Protein AF-G0PFQ5-F1 (afdb_monomer_lite)

Foldseek 3Di:
DDPPPDDDQPPDLVVLLVLLVVVLQFALDDPVVSVVSNPDDSVVSSVVSVVVVVDDDDACVVVLVVLVVCLVPVDDDPVNLVSLVVLLVCLQGGTPRNLVRCVVSVVLVSLLVNLVVLLVPLVSLSVNLSSLSNLVSLCVHPNSVVSCVVVVPRRVVSLVSLCVHPPVSSVVSSVVVVVSVVVVVVVVVVVVVVVVVVVVVVVVVPDDDDDDDDDDDD

Radius of gyration: 24.88 Å; chains: 1; bounding box: 48×100×56 Å

Sequence (218 aa):
MTLYSHRRLPLDPAKVDKDFECLVKELGLSEEKQQEMHDYSMEKKMSLLVSQHCLQTEDASHFIGFLKNLQQSFVIDSNTIRQLQDLVISLRTQNFSYLESFLSASGLKLLTELLNQCHQQYTLEQPALFFLYALRALLNSPNGRAAVLHDEQHVLVSIARAVDFRDFKCKTGNTLLVFSLHFFTFSLILTHKSIVLSSDKLLFSSNNPRGHCNEDLI

Structure (mmCIF, N/CA/C/O backbone):
data_AF-G0PFQ5-F1
#
_entry.id   AF-G0PFQ5-F1
#
loop_
_atom_site.group_PDB
_atom_site.id
_atom_site.type_symbol
_atom_site.label_atom_id
_atom_site.label_alt_id
_atom_site.label_comp_id
_atom_site.label_asym_id
_atom_site.label_entity_id
_atom_site.label_seq_id
_atom_site.pdbx_PDB_ins_code
_atom_site.Cartn_x
_atom_site.Cartn_y
_atom_site.Cartn_z
_atom_site.occupancy
_atom_site.B_iso_or_equiv
_atom_site.auth_seq_id
_atom_site.auth_comp_id
_atom_site.auth_asym_id
_atom_site.auth_atom_id
_atom_site.pdbx_PDB_model_num
ATOM 1 N N . MET A 1 1 ? 21.723 30.235 -25.633 1.00 34.59 1 MET A N 1
ATOM 2 C CA . MET A 1 1 ? 21.409 29.884 -24.233 1.00 34.59 1 MET A CA 1
ATOM 3 C C . MET A 1 1 ? 21.431 28.367 -24.161 1.00 34.59 1 MET A C 1
ATOM 5 O O . MET A 1 1 ? 20.534 27.718 -24.678 1.00 34.5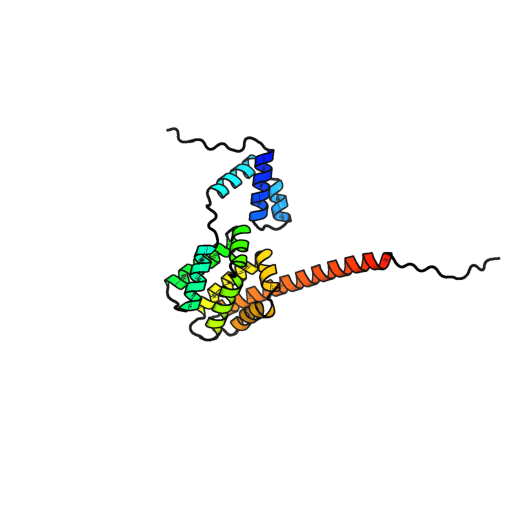9 1 MET A O 1
ATOM 9 N N . THR A 1 2 ? 22.550 27.819 -23.702 1.00 36.81 2 THR A N 1
ATOM 10 C CA . THR A 1 2 ? 22.955 26.424 -23.914 1.00 36.81 2 THR A CA 1
ATOM 11 C C . THR A 1 2 ? 22.931 25.727 -22.559 1.00 36.81 2 THR A C 1
ATOM 13 O O . THR A 1 2 ? 23.821 25.953 -21.748 1.00 36.81 2 THR A O 1
ATOM 16 N N . LEU A 1 3 ? 21.896 24.928 -22.292 1.00 35.09 3 LEU A N 1
ATOM 17 C CA . LEU A 1 3 ? 21.788 24.088 -21.092 1.00 35.09 3 LEU A CA 1
ATOM 18 C C . LEU A 1 3 ? 21.209 22.714 -21.464 1.00 35.09 3 LEU A C 1
ATOM 20 O O . LEU A 1 3 ? 20.140 22.328 -21.013 1.00 35.09 3 LEU A O 1
ATOM 24 N N . TYR A 1 4 ? 21.942 21.964 -22.288 1.00 33.28 4 TYR A N 1
ATOM 25 C CA . TYR A 1 4 ? 21.874 20.498 -22.293 1.00 33.28 4 TYR A CA 1
ATOM 26 C C . TYR A 1 4 ? 23.175 19.978 -21.683 1.00 33.28 4 TYR A C 1
ATOM 28 O O . TYR A 1 4 ? 24.069 19.460 -22.352 1.00 33.28 4 TYR A O 1
ATOM 36 N N . SER A 1 5 ? 23.314 20.232 -20.384 1.00 37.62 5 SER A N 1
ATOM 37 C CA . SER A 1 5 ? 24.427 19.765 -19.571 1.00 37.62 5 SER A CA 1
ATOM 38 C C . SER A 1 5 ? 24.372 18.241 -19.479 1.00 37.62 5 SER A C 1
ATOM 40 O O . SER A 1 5 ? 23.398 17.664 -19.006 1.00 37.62 5 SER A O 1
ATOM 42 N N . HIS A 1 6 ? 25.438 17.613 -19.966 1.00 48.41 6 HIS A N 1
ATOM 43 C CA . HIS A 1 6 ? 25.781 16.197 -19.897 1.00 48.41 6 HIS A CA 1
ATOM 44 C C . HIS A 1 6 ? 25.145 15.376 -18.754 1.00 48.41 6 HIS A C 1
ATOM 46 O O . HIS A 1 6 ? 25.569 15.464 -17.603 1.00 48.41 6 HIS A O 1
ATOM 52 N N . ARG A 1 7 ? 24.296 14.409 -19.118 1.00 48.12 7 ARG A N 1
ATOM 53 C CA . ARG A 1 7 ? 24.362 13.047 -18.562 1.00 48.12 7 ARG A CA 1
ATOM 54 C C . ARG A 1 7 ? 24.238 12.059 -19.714 1.00 48.12 7 ARG A C 1
ATOM 56 O O . ARG A 1 7 ? 23.307 12.139 -20.505 1.00 48.12 7 ARG A O 1
ATOM 63 N N . ARG A 1 8 ? 25.239 11.189 -19.852 1.00 49.00 8 ARG A N 1
ATOM 64 C CA . ARG A 1 8 ? 25.345 10.212 -20.940 1.00 49.00 8 ARG A CA 1
ATOM 65 C C . ARG A 1 8 ? 24.131 9.279 -20.899 1.00 49.00 8 ARG A C 1
ATOM 67 O O . ARG A 1 8 ? 24.013 8.488 -19.966 1.00 49.00 8 ARG A O 1
ATOM 74 N N . LEU A 1 9 ? 23.269 9.371 -21.912 1.00 53.31 9 LEU A N 1
ATOM 75 C CA . LEU A 1 9 ? 22.350 8.293 -22.281 1.00 53.31 9 LEU A CA 1
ATOM 76 C C . LEU A 1 9 ? 23.167 6.994 -22.405 1.00 53.31 9 LEU A C 1
ATOM 78 O O . LEU A 1 9 ? 24.315 7.059 -22.868 1.00 53.31 9 LEU A O 1
ATOM 82 N N . PRO A 1 10 ? 22.646 5.823 -22.002 1.00 53.25 10 PRO A N 1
ATOM 83 C CA . PRO A 1 10 ? 23.284 4.572 -22.366 1.00 53.25 10 PRO A CA 1
ATOM 84 C C . PRO A 1 10 ? 23.261 4.484 -23.898 1.00 53.25 10 PRO A C 1
ATOM 86 O O . PRO A 1 10 ? 22.220 4.265 -24.498 1.00 53.25 10 PRO A O 1
ATOM 89 N N . LEU A 1 11 ? 24.405 4.733 -24.540 1.00 65.25 11 LEU A N 1
ATOM 90 C CA . LEU A 1 11 ? 24.553 4.582 -25.993 1.00 65.25 11 LEU A CA 1
ATOM 91 C C . LEU A 1 11 ? 24.528 3.106 -26.413 1.00 65.25 11 LEU A C 1
ATOM 93 O O . LEU A 1 11 ? 24.431 2.818 -27.599 1.00 65.25 11 LEU A O 1
ATOM 97 N N . ASP A 1 12 ? 24.653 2.194 -25.448 1.00 80.25 12 ASP A N 1
ATOM 98 C CA . ASP A 1 12 ? 24.618 0.754 -25.656 1.00 80.25 12 ASP A CA 1
ATOM 99 C C . ASP A 1 12 ? 23.166 0.246 -25.615 1.00 80.25 12 ASP A C 1
ATOM 101 O O . ASP A 1 12 ? 22.548 0.276 -24.541 1.00 80.25 12 ASP A O 1
ATOM 105 N N . PRO A 1 13 ? 22.623 -0.244 -26.746 1.00 82.38 13 PRO A N 1
ATOM 106 C CA . PRO A 1 13 ? 21.271 -0.771 -26.800 1.00 82.38 13 PRO A CA 1
ATOM 107 C C . PRO A 1 13 ? 21.007 -1.897 -25.804 1.00 82.38 13 PRO A C 1
ATOM 109 O O . PRO A 1 13 ? 19.949 -1.920 -25.180 1.00 82.38 13 PRO A O 1
ATOM 112 N N . ALA A 1 14 ? 21.994 -2.768 -25.576 1.00 84.25 14 ALA A N 1
ATOM 113 C CA . ALA A 1 14 ? 21.853 -3.882 -24.645 1.00 84.25 14 ALA A CA 1
ATOM 114 C C . ALA A 1 14 ? 21.694 -3.399 -23.197 1.00 84.25 14 ALA A C 1
ATOM 116 O O . ALA A 1 14 ? 20.978 -4.010 -22.401 1.00 84.25 14 ALA A O 1
ATOM 117 N N . LYS A 1 15 ? 22.338 -2.278 -22.850 1.00 84.94 15 LYS A N 1
ATOM 118 C CA . LYS A 1 15 ? 22.179 -1.656 -21.536 1.00 84.94 15 LYS A CA 1
ATOM 119 C C . LYS A 1 15 ? 20.806 -1.006 -21.382 1.00 84.94 15 LYS A C 1
ATOM 121 O O . LYS A 1 15 ? 20.202 -1.166 -20.328 1.00 84.94 15 LYS A O 1
ATOM 126 N N . VAL A 1 16 ? 20.309 -0.312 -22.410 1.00 85.12 16 VAL A N 1
ATOM 127 C CA . VAL A 1 16 ? 18.961 0.283 -22.373 1.00 85.12 16 VAL A CA 1
ATOM 128 C C . VAL A 1 16 ? 17.902 -0.796 -22.201 1.00 85.12 16 VAL A C 1
ATOM 130 O O . VAL A 1 16 ? 17.044 -0.649 -21.338 1.00 85.12 16 VAL A O 1
ATOM 133 N N . ASP A 1 17 ? 17.982 -1.884 -22.969 1.00 87.81 17 ASP A N 1
ATOM 134 C CA . ASP A 1 17 ? 17.032 -2.986 -22.835 1.00 87.81 17 ASP A CA 1
ATOM 135 C C . ASP A 1 17 ? 17.109 -3.600 -21.436 1.00 87.81 17 ASP A C 1
ATOM 137 O O . ASP A 1 17 ? 16.084 -3.724 -20.779 1.00 87.81 17 ASP A O 1
ATOM 141 N N . LYS A 1 18 ? 18.309 -3.875 -20.909 1.00 87.62 18 LYS A N 1
ATOM 142 C CA . LYS A 1 18 ? 18.462 -4.397 -19.542 1.00 87.62 18 LYS A CA 1
ATOM 143 C C . LYS A 1 18 ? 17.873 -3.467 -18.473 1.00 87.62 18 LYS A C 1
ATOM 145 O O . LYS A 1 18 ? 17.183 -3.939 -17.572 1.00 87.62 18 LYS A O 1
ATOM 150 N N . ASP A 1 19 ? 18.162 -2.170 -18.541 1.00 86.88 19 ASP A N 1
ATOM 151 C CA . ASP A 1 19 ? 17.647 -1.194 -17.576 1.00 86.88 19 ASP A CA 1
ATOM 152 C C . ASP A 1 19 ? 16.115 -1.059 -17.712 1.00 86.88 19 ASP A C 1
ATOM 154 O O . ASP A 1 19 ? 15.407 -0.932 -16.711 1.00 86.88 19 ASP A O 1
ATOM 158 N N . PHE A 1 20 ? 15.586 -1.164 -18.936 1.00 89.94 20 PHE A N 1
ATOM 159 C CA . PHE A 1 20 ? 14.150 -1.168 -19.213 1.00 89.94 20 PHE A CA 1
ATOM 160 C C . PHE A 1 20 ? 13.453 -2.425 -18.678 1.00 89.94 20 PHE A C 1
ATOM 162 O O . PHE A 1 20 ? 12.392 -2.307 -18.075 1.00 89.94 20 PHE A O 1
ATOM 169 N N . GLU A 1 21 ? 14.063 -3.605 -18.806 1.00 89.12 21 GLU A N 1
ATOM 170 C CA . GLU A 1 21 ? 13.570 -4.844 -18.190 1.00 89.12 21 GLU A CA 1
ATOM 171 C C . GLU A 1 21 ? 13.446 -4.707 -16.666 1.00 89.12 21 GLU A C 1
ATOM 173 O O . GLU A 1 21 ? 12.459 -5.139 -16.068 1.00 89.12 21 GLU A O 1
ATOM 178 N N . CYS A 1 22 ? 14.432 -4.075 -16.020 1.00 86.06 22 CYS A N 1
ATOM 179 C CA . CYS A 1 22 ? 14.364 -3.774 -14.590 1.00 86.06 22 CYS A CA 1
ATOM 180 C C . CYS A 1 22 ? 13.196 -2.829 -14.268 1.00 86.06 22 CYS A C 1
ATOM 182 O O . CYS A 1 22 ? 12.437 -3.099 -13.340 1.00 86.06 22 CYS A O 1
ATOM 184 N N . LEU A 1 23 ? 13.009 -1.760 -15.051 1.00 87.75 23 LEU A N 1
ATOM 185 C CA . LEU A 1 23 ? 11.872 -0.845 -14.906 1.00 87.75 23 LEU A CA 1
ATOM 186 C C . LEU A 1 23 ? 10.531 -1.581 -15.042 1.00 87.75 23 LEU A C 1
ATOM 188 O O . LEU A 1 23 ? 9.665 -1.419 -14.188 1.00 87.75 23 LEU A O 1
ATOM 192 N N . VAL A 1 24 ? 10.349 -2.398 -16.081 1.00 88.81 24 VAL A N 1
ATOM 193 C CA . VAL A 1 24 ? 9.082 -3.104 -16.339 1.00 88.81 24 VAL A CA 1
ATOM 194 C C . VAL A 1 24 ? 8.705 -4.012 -15.166 1.00 88.81 24 VAL A C 1
ATOM 196 O O . VAL A 1 24 ? 7.551 -4.001 -14.732 1.00 88.81 24 VAL A O 1
ATOM 199 N N . LYS A 1 25 ? 9.680 -4.729 -14.592 1.00 85.69 25 LYS A N 1
ATOM 200 C CA . LYS A 1 25 ? 9.472 -5.558 -13.391 1.00 85.69 25 LYS 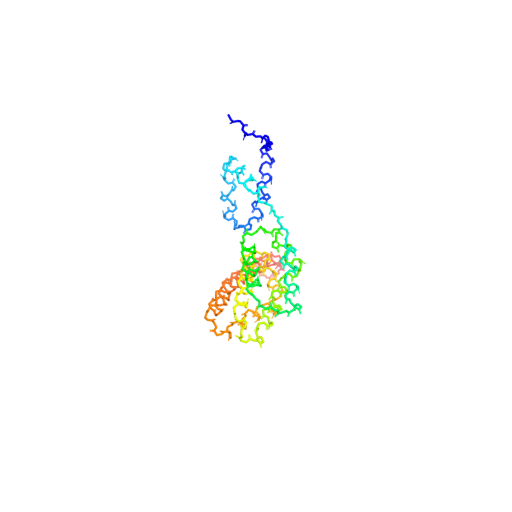A CA 1
ATOM 201 C C . LYS A 1 25 ? 9.031 -4.734 -12.183 1.00 85.69 25 LYS A C 1
ATOM 203 O O . LYS A 1 25 ? 8.153 -5.157 -11.434 1.00 85.69 25 LYS A O 1
ATOM 208 N N . GLU A 1 26 ? 9.591 -3.541 -12.027 1.00 86.06 26 GLU A N 1
ATOM 209 C CA . GLU A 1 26 ? 9.272 -2.629 -10.929 1.00 86.06 26 GLU A CA 1
ATOM 210 C C . GLU A 1 26 ? 7.876 -1.995 -11.033 1.00 86.06 26 GLU A C 1
ATOM 212 O O . GLU A 1 26 ? 7.326 -1.561 -10.023 1.00 86.06 26 GLU A O 1
ATOM 217 N N . LEU A 1 27 ? 7.264 -1.959 -12.219 1.00 84.00 27 LEU A N 1
ATOM 218 C CA . LEU A 1 27 ? 5.936 -1.365 -12.411 1.00 84.00 27 LEU A CA 1
ATOM 219 C C . LEU A 1 27 ? 4.775 -2.276 -11.975 1.00 84.00 27 LEU A C 1
ATOM 221 O O . LEU A 1 27 ? 3.638 -1.810 -11.908 1.00 84.00 27 LEU A O 1
ATOM 225 N N . GLY A 1 28 ? 5.024 -3.563 -11.699 1.00 77.38 28 GLY A N 1
ATOM 226 C CA . GLY A 1 28 ? 3.986 -4.495 -11.234 1.00 77.38 28 GLY A CA 1
ATOM 227 C C . GLY A 1 28 ? 2.824 -4.696 -12.221 1.00 77.38 28 GLY A C 1
ATOM 228 O O . GLY A 1 28 ? 1.689 -4.926 -11.800 1.00 77.38 28 GLY A O 1
ATOM 229 N N . LEU A 1 29 ? 3.090 -4.572 -13.525 1.00 83.50 29 LEU A N 1
ATOM 230 C CA . LEU A 1 29 ? 2.094 -4.657 -14.601 1.00 83.50 29 LEU A CA 1
ATOM 231 C C . LEU A 1 29 ? 1.653 -6.102 -14.884 1.00 83.50 29 LEU A C 1
ATOM 233 O O . LEU A 1 29 ? 2.363 -7.052 -14.556 1.00 83.50 29 LEU A O 1
ATOM 237 N N . SER A 1 30 ? 0.505 -6.277 -15.550 1.00 83.88 30 SER A N 1
ATOM 238 C CA . SER A 1 30 ? 0.094 -7.578 -16.102 1.00 83.88 30 SER A CA 1
ATOM 239 C C . SER A 1 30 ? 1.007 -8.013 -17.252 1.00 83.88 30 SER A C 1
ATOM 241 O O . SER A 1 30 ? 1.566 -7.163 -17.939 1.00 83.88 30 SER A O 1
ATOM 243 N N . GLU A 1 31 ? 1.110 -9.320 -17.512 1.00 85.94 31 GLU A N 1
ATOM 244 C CA . GLU A 1 31 ? 1.931 -9.867 -18.610 1.00 85.94 31 GLU A CA 1
ATOM 245 C C . GLU A 1 31 ? 1.593 -9.237 -19.970 1.00 85.94 31 GLU A C 1
ATOM 247 O O . GLU A 1 31 ? 2.489 -8.853 -20.713 1.00 85.94 31 GLU A O 1
ATOM 252 N N . GLU A 1 32 ? 0.305 -9.026 -20.259 1.00 88.12 32 GLU A N 1
ATOM 253 C CA . GLU A 1 32 ? -0.157 -8.344 -21.476 1.00 88.12 32 GLU A CA 1
ATOM 254 C C . GLU A 1 32 ? 0.418 -6.922 -21.600 1.00 88.12 32 GLU A C 1
ATOM 256 O O . GLU A 1 32 ? 0.906 -6.526 -22.657 1.00 88.12 32 GLU A O 1
ATOM 261 N N . LYS A 1 33 ? 0.408 -6.156 -20.501 1.00 86.44 33 LYS A N 1
ATOM 262 C CA . LYS A 1 33 ? 0.931 -4.785 -20.474 1.00 86.44 33 LYS A CA 1
ATOM 263 C C . LYS A 1 33 ? 2.454 -4.743 -20.493 1.00 86.44 33 LYS A C 1
ATOM 265 O O . LYS A 1 33 ? 3.013 -3.811 -21.064 1.00 86.44 33 LYS A O 1
ATOM 270 N N . GLN A 1 34 ? 3.119 -5.737 -19.904 1.00 88.38 34 GLN A N 1
ATOM 271 C CA . GLN A 1 34 ? 4.568 -5.899 -20.033 1.00 88.38 34 GLN A CA 1
ATOM 272 C C . GLN A 1 34 ? 4.935 -6.151 -21.501 1.00 88.38 34 GLN A C 1
ATOM 274 O O . GLN A 1 34 ? 5.773 -5.435 -22.044 1.00 88.38 34 GLN A O 1
ATOM 279 N N . GLN A 1 35 ? 4.231 -7.065 -22.180 1.00 88.56 35 GLN A N 1
ATOM 280 C CA . GLN A 1 35 ? 4.453 -7.367 -23.597 1.00 88.56 35 GLN A CA 1
ATOM 281 C C . GLN A 1 35 ? 4.279 -6.137 -24.495 1.00 88.56 35 GLN A C 1
ATOM 283 O O . GLN A 1 35 ? 5.162 -5.843 -25.297 1.00 88.56 35 GLN A O 1
ATOM 288 N N . GLU A 1 36 ? 3.207 -5.364 -24.297 1.00 90.00 36 GLU A N 1
ATOM 289 C CA . GLU A 1 36 ? 2.980 -4.101 -25.016 1.00 90.00 36 GLU A CA 1
ATOM 290 C C . GLU A 1 36 ? 4.144 -3.107 -24.833 1.00 90.00 36 GLU A C 1
ATOM 292 O O . GLU A 1 36 ? 4.507 -2.374 -25.755 1.00 90.00 36 GLU A O 1
ATOM 297 N N . MET A 1 37 ? 4.754 -3.076 -23.645 1.00 90.00 37 MET A N 1
ATOM 298 C CA . MET A 1 37 ? 5.893 -2.205 -23.355 1.00 90.00 37 MET A CA 1
ATOM 299 C C . MET A 1 37 ? 7.203 -2.686 -23.987 1.00 90.00 37 MET A C 1
ATOM 301 O O . MET A 1 37 ? 8.037 -1.844 -24.332 1.00 90.00 37 MET A O 1
ATOM 305 N N . HIS A 1 38 ? 7.402 -3.994 -24.173 1.00 88.38 38 HIS A N 1
ATOM 306 C CA . HIS A 1 38 ? 8.596 -4.517 -24.851 1.00 88.38 38 HIS A CA 1
ATOM 307 C C . HIS A 1 38 ? 8.649 -4.106 -26.329 1.00 88.38 38 HIS A C 1
ATOM 309 O O . HIS A 1 38 ? 9.747 -3.899 -26.854 1.00 88.38 38 HIS A O 1
ATOM 315 N N . ASP A 1 39 ? 7.487 -3.872 -26.946 1.00 90.00 39 ASP A N 1
ATOM 316 C CA . ASP A 1 39 ? 7.344 -3.410 -28.333 1.00 90.00 39 ASP A CA 1
ATOM 317 C C . ASP A 1 39 ? 7.617 -1.901 -28.511 1.00 90.00 39 ASP A C 1
ATOM 319 O O . ASP A 1 39 ? 7.570 -1.367 -29.624 1.00 90.00 39 ASP A O 1
ATOM 323 N N . TYR A 1 40 ? 7.908 -1.167 -27.430 1.00 91.25 40 TYR A N 1
ATOM 324 C CA . TYR A 1 40 ? 8.216 0.258 -27.516 1.00 91.25 40 TYR A CA 1
ATOM 325 C C . TYR A 1 40 ? 9.515 0.534 -28.274 1.00 91.25 40 TYR A C 1
ATOM 327 O O . TYR A 1 40 ? 10.525 -0.157 -28.125 1.00 91.25 40 TYR A O 1
ATOM 335 N N . SER A 1 41 ? 9.509 1.630 -29.039 1.00 91.19 41 SER A N 1
ATOM 336 C CA . SER A 1 41 ? 10.711 2.128 -29.699 1.00 91.19 41 SER A CA 1
ATOM 337 C C . SER A 1 41 ? 11.809 2.451 -28.682 1.00 91.19 41 SER A C 1
ATOM 339 O O . SER A 1 41 ? 11.539 2.843 -27.543 1.00 91.19 41 SER A O 1
ATOM 341 N N . MET A 1 42 ? 13.064 2.352 -29.122 1.00 88.38 42 MET A N 1
ATOM 342 C CA . MET A 1 42 ? 14.235 2.679 -28.304 1.00 88.38 42 MET A CA 1
ATOM 343 C C . MET A 1 42 ? 14.138 4.075 -27.670 1.00 88.38 42 MET A C 1
ATOM 345 O O . MET A 1 42 ? 14.400 4.254 -26.483 1.00 88.38 42 MET A O 1
ATOM 349 N N . GLU A 1 43 ? 13.704 5.066 -28.449 1.00 87.94 43 GLU A N 1
ATOM 350 C CA . GLU A 1 43 ? 13.510 6.440 -27.981 1.00 87.94 43 GLU A CA 1
ATOM 351 C C . GLU A 1 43 ? 12.505 6.517 -26.824 1.00 87.94 43 GLU A C 1
ATOM 353 O O . GLU A 1 43 ? 12.759 7.175 -25.813 1.00 87.94 43 GLU A O 1
ATOM 358 N N . LYS A 1 44 ? 11.395 5.777 -26.926 1.00 89.06 44 LYS A N 1
ATOM 359 C CA . LYS A 1 44 ? 10.367 5.729 -25.886 1.00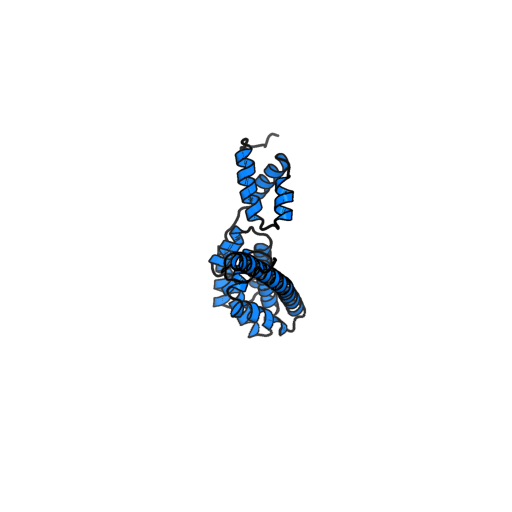 89.06 44 LYS A CA 1
ATOM 360 C C . LYS A 1 44 ? 10.871 5.020 -24.627 1.00 89.06 44 LYS A C 1
ATOM 362 O O . LYS A 1 44 ? 10.646 5.529 -23.530 1.00 89.06 44 LYS A O 1
ATOM 367 N N . LYS A 1 45 ? 11.602 3.905 -24.766 1.00 90.06 45 LYS A N 1
ATOM 368 C CA . LYS A 1 45 ? 12.247 3.211 -23.635 1.00 90.06 45 LYS A CA 1
ATOM 369 C C . LYS A 1 45 ? 13.220 4.136 -22.896 1.00 90.06 45 LYS A C 1
ATOM 371 O O . LYS A 1 45 ? 13.131 4.272 -21.678 1.00 90.06 45 LYS A O 1
ATOM 376 N N . MET A 1 46 ? 14.083 4.847 -23.626 1.00 86.00 46 MET A N 1
ATOM 377 C CA . MET A 1 46 ? 15.006 5.823 -23.034 1.00 86.00 46 MET A CA 1
ATOM 378 C C . MET A 1 46 ? 14.275 6.967 -22.330 1.00 86.00 46 MET A C 1
ATOM 380 O O . MET A 1 46 ? 14.659 7.340 -21.222 1.00 86.00 46 MET A O 1
ATOM 384 N N . SER A 1 47 ? 13.220 7.517 -22.941 1.00 87.00 47 SER A N 1
ATOM 385 C CA . SER A 1 47 ? 12.434 8.585 -22.318 1.00 87.00 47 SER A CA 1
ATOM 386 C C . SER A 1 47 ? 11.841 8.134 -20.983 1.00 87.00 47 SER A C 1
ATOM 388 O O . SER A 1 47 ? 11.891 8.891 -20.016 1.00 87.00 47 SER A O 1
ATOM 390 N N . LEU A 1 48 ? 11.318 6.907 -20.910 1.00 87.19 48 LEU A N 1
ATOM 391 C CA . LEU A 1 48 ? 10.753 6.351 -19.680 1.00 87.19 48 LEU A CA 1
ATOM 392 C C . LEU A 1 48 ? 11.819 6.144 -18.597 1.00 87.19 48 LEU A C 1
ATOM 394 O O . LEU A 1 48 ? 11.590 6.510 -17.445 1.00 87.19 48 LEU A O 1
ATOM 398 N N . LEU A 1 49 ? 12.998 5.633 -18.964 1.00 85.62 49 LEU A N 1
ATOM 399 C CA . LEU A 1 49 ? 14.117 5.457 -18.032 1.00 85.62 49 LEU A CA 1
ATOM 400 C C . LEU A 1 49 ? 14.602 6.787 -17.446 1.00 85.62 49 LEU A C 1
ATOM 402 O O . LEU A 1 49 ? 14.862 6.881 -16.247 1.00 85.62 49 LEU A O 1
ATOM 406 N N . VAL A 1 50 ? 14.690 7.836 -18.269 1.00 82.06 50 VAL A N 1
ATOM 407 C CA . VAL A 1 50 ? 15.057 9.180 -17.798 1.00 82.06 50 VAL A CA 1
ATOM 408 C C . VAL A 1 50 ? 13.999 9.721 -16.838 1.00 82.06 50 VAL A C 1
ATOM 410 O O . VAL A 1 50 ? 14.351 10.213 -15.766 1.00 82.06 50 VAL A O 1
ATOM 413 N N . SER A 1 51 ? 12.714 9.589 -17.181 1.00 80.69 51 SER A N 1
ATOM 414 C CA . SER A 1 51 ? 11.616 10.009 -16.306 1.00 80.69 51 SER A CA 1
ATOM 415 C C . SER A 1 51 ? 11.636 9.280 -14.962 1.00 80.69 51 SER A C 1
ATOM 417 O O . SER A 1 51 ? 11.455 9.921 -13.931 1.00 80.69 51 SER A O 1
ATOM 419 N N . GLN A 1 52 ? 11.906 7.972 -14.952 1.00 73.88 52 GLN A N 1
ATOM 420 C CA . GLN A 1 52 ? 11.993 7.195 -13.717 1.00 73.88 52 GLN A CA 1
ATOM 421 C C . GLN A 1 52 ? 13.220 7.577 -12.884 1.00 73.88 52 GLN A C 1
ATOM 423 O O . GLN A 1 52 ? 13.109 7.701 -11.672 1.00 73.88 52 GLN A O 1
ATOM 428 N N . HIS A 1 53 ? 14.378 7.822 -13.503 1.00 65.19 53 HIS A N 1
ATOM 429 C CA . HIS A 1 53 ? 15.587 8.195 -12.764 1.00 65.19 53 HIS A CA 1
ATOM 430 C C . HIS A 1 53 ? 15.475 9.571 -12.081 1.00 65.19 53 HIS A C 1
ATOM 432 O O . HIS A 1 53 ? 16.174 9.841 -11.103 1.00 65.19 53 HIS A O 1
ATOM 438 N N . CYS A 1 54 ? 14.584 10.439 -12.569 1.00 57.94 54 CYS A N 1
ATOM 439 C CA . CYS A 1 54 ? 14.230 11.688 -11.895 1.00 57.94 54 CYS A CA 1
ATOM 440 C C . CYS A 1 54 ? 13.366 11.482 -10.640 1.00 57.94 54 CYS A C 1
ATOM 442 O O . CYS A 1 54 ? 13.329 12.372 -9.791 1.00 57.94 54 CYS A O 1
ATOM 444 N N . LEU A 1 55 ? 12.691 10.339 -10.505 1.00 62.09 55 LEU A N 1
ATOM 445 C CA . LEU A 1 55 ? 11.918 9.986 -9.320 1.00 62.09 55 LEU A CA 1
ATOM 446 C C . LEU A 1 55 ? 12.855 9.283 -8.331 1.00 62.09 55 LEU A C 1
ATOM 448 O O . LEU A 1 55 ? 13.289 8.156 -8.555 1.00 62.09 55 LEU A O 1
ATOM 452 N N . GLN A 1 56 ? 13.212 9.961 -7.240 1.00 57.59 56 GLN A N 1
ATOM 453 C CA . GLN A 1 56 ? 13.923 9.310 -6.142 1.00 57.59 56 GLN A CA 1
ATOM 454 C C . GLN A 1 56 ? 12.993 8.269 -5.509 1.00 57.59 56 GLN A C 1
ATOM 456 O O . GLN A 1 56 ? 11.912 8.605 -5.033 1.00 57.59 56 GLN A O 1
ATOM 461 N N . THR A 1 57 ? 13.402 7.003 -5.518 1.00 61.75 57 THR A N 1
ATOM 462 C CA . THR A 1 57 ? 12.739 5.947 -4.749 1.00 61.75 57 THR A CA 1
ATOM 463 C C . THR A 1 57 ? 13.157 6.081 -3.293 1.00 61.75 57 THR A C 1
ATOM 465 O O . THR A 1 57 ? 14.236 5.630 -2.909 1.00 61.75 57 THR A O 1
ATOM 468 N N . GLU A 1 58 ? 12.324 6.746 -2.501 1.00 71.50 58 GLU A N 1
ATOM 469 C CA . GLU A 1 58 ? 12.392 6.671 -1.042 1.00 71.50 58 GLU A CA 1
ATOM 470 C C . GLU A 1 58 ? 11.953 5.272 -0.601 1.00 71.50 58 GLU A C 1
ATOM 472 O O . GLU A 1 58 ? 11.047 4.697 -1.199 1.00 71.50 58 GLU A O 1
ATOM 477 N N . ASP A 1 59 ? 12.592 4.702 0.418 1.00 80.25 59 ASP A N 1
ATOM 478 C CA . ASP A 1 59 ? 12.121 3.451 1.009 1.00 80.25 59 ASP A CA 1
ATOM 479 C C . ASP A 1 59 ? 10.899 3.695 1.917 1.00 80.25 59 ASP A C 1
ATOM 481 O O . ASP A 1 59 ? 10.540 4.825 2.261 1.00 80.25 59 ASP A O 1
ATOM 485 N N . ALA A 1 60 ? 10.220 2.625 2.325 1.00 92.06 60 ALA A N 1
ATOM 486 C CA . ALA A 1 60 ? 9.022 2.745 3.151 1.00 92.06 60 ALA A CA 1
ATOM 487 C C . ALA A 1 60 ? 9.291 3.171 4.614 1.00 92.06 60 ALA A C 1
ATOM 489 O O . ALA A 1 60 ? 8.343 3.267 5.403 1.00 92.06 60 ALA A O 1
ATOM 490 N N . SER A 1 61 ? 10.548 3.412 5.017 1.00 93.25 61 SER A N 1
ATOM 491 C CA . SER A 1 61 ? 10.935 3.584 6.427 1.00 93.25 61 SER A CA 1
ATOM 492 C C . SER A 1 61 ? 10.221 4.747 7.113 1.00 93.25 61 SER A C 1
ATOM 494 O O . SER A 1 61 ? 9.815 4.608 8.271 1.00 93.25 61 SER A O 1
ATOM 496 N N . HIS A 1 62 ? 9.996 5.851 6.393 1.00 93.56 62 HIS A N 1
ATOM 497 C CA . HIS A 1 62 ? 9.273 7.015 6.900 1.00 93.56 62 HIS A CA 1
ATOM 498 C C . HIS A 1 62 ? 7.875 6.631 7.407 1.00 93.56 62 HIS A C 1
ATOM 500 O O . HIS A 1 62 ? 7.536 6.880 8.568 1.00 93.56 62 HIS A O 1
ATOM 506 N N . PHE A 1 63 ? 7.085 5.949 6.572 1.00 96.31 63 PHE A N 1
ATOM 507 C CA . PHE A 1 63 ? 5.732 5.548 6.947 1.00 96.31 63 PHE A CA 1
ATOM 508 C C . PHE A 1 63 ? 5.710 4.414 7.968 1.00 96.31 63 PHE A C 1
ATOM 510 O O . PHE A 1 63 ? 4.810 4.368 8.801 1.00 96.31 63 PHE A O 1
ATOM 517 N N . ILE A 1 64 ? 6.703 3.525 7.962 1.00 97.69 64 ILE A N 1
ATOM 518 C CA . ILE A 1 64 ? 6.831 2.507 9.012 1.00 97.69 64 ILE A CA 1
ATOM 519 C C . ILE A 1 64 ? 7.069 3.167 10.374 1.00 97.69 64 ILE A C 1
ATOM 521 O O . ILE A 1 64 ? 6.432 2.786 11.357 1.00 97.69 64 ILE A O 1
ATOM 525 N N . GLY A 1 65 ? 7.948 4.170 10.441 1.00 96.94 65 GLY A N 1
ATOM 526 C CA . GLY A 1 65 ? 8.164 4.961 11.652 1.00 96.94 65 GLY A CA 1
ATOM 527 C C . GLY A 1 65 ? 6.885 5.662 12.108 1.00 96.94 65 GLY A C 1
ATOM 528 O O . GLY A 1 65 ? 6.506 5.557 13.274 1.00 96.94 65 GLY A O 1
ATOM 529 N N . PHE A 1 66 ? 6.173 6.297 11.175 1.00 96.94 66 PHE A N 1
ATOM 530 C CA . PHE A 1 66 ? 4.870 6.913 11.432 1.00 96.94 66 PHE A CA 1
ATOM 531 C C . PHE A 1 66 ? 3.849 5.920 12.013 1.00 96.94 66 PHE A C 1
ATOM 533 O O . PHE A 1 66 ? 3.276 6.195 13.065 1.00 96.94 66 PHE A O 1
ATOM 540 N N . LEU A 1 67 ? 3.653 4.752 11.390 1.00 97.88 67 LEU A N 1
ATOM 541 C CA . LEU A 1 67 ? 2.685 3.750 11.852 1.00 97.88 67 LEU A CA 1
ATOM 542 C C . LEU A 1 67 ? 3.041 3.191 13.236 1.00 97.88 67 LEU A C 1
ATOM 544 O O . LEU A 1 67 ? 2.151 3.005 14.062 1.00 97.88 67 LEU A O 1
ATOM 548 N N . LYS A 1 68 ? 4.330 2.967 13.521 1.00 97.38 68 LYS A N 1
ATOM 549 C CA . LYS A 1 68 ? 4.793 2.534 14.852 1.00 97.38 68 LYS A CA 1
ATOM 550 C C . LYS A 1 68 ? 4.509 3.587 15.921 1.00 97.38 68 LYS A C 1
ATOM 552 O O . LYS A 1 68 ? 3.998 3.252 16.987 1.00 97.38 68 LYS A O 1
ATOM 557 N N . ASN A 1 69 ? 4.797 4.854 15.630 1.00 96.44 69 ASN A N 1
ATOM 558 C CA . ASN A 1 69 ? 4.504 5.957 16.546 1.00 96.44 69 ASN A CA 1
ATOM 559 C C . ASN A 1 69 ? 2.996 6.093 16.781 1.00 96.44 69 ASN A C 1
ATOM 561 O O . ASN A 1 69 ? 2.556 6.276 17.916 1.00 96.44 69 ASN A O 1
ATOM 565 N N . LEU A 1 70 ? 2.205 5.949 15.714 1.00 96.25 70 LEU A N 1
ATOM 566 C CA . LEU A 1 70 ? 0.753 5.976 15.791 1.00 96.25 70 LEU A CA 1
ATOM 567 C C . LEU A 1 70 ? 0.205 4.813 16.621 1.00 96.25 70 LEU A C 1
ATOM 569 O O . LEU A 1 70 ? -0.721 5.012 17.391 1.00 96.25 70 LEU A O 1
ATOM 573 N N . GLN A 1 71 ? 0.783 3.618 16.521 1.00 95.00 71 GLN A N 1
ATOM 574 C CA . GLN A 1 71 ? 0.366 2.472 17.329 1.00 95.00 71 GLN A CA 1
ATOM 575 C C . GLN A 1 71 ? 0.621 2.681 18.827 1.00 95.00 71 GLN A C 1
ATOM 577 O O . GLN A 1 71 ? -0.145 2.183 19.648 1.00 95.00 71 GLN A O 1
ATOM 582 N N . GLN A 1 72 ? 1.688 3.398 19.185 1.00 93.25 72 GLN A N 1
ATOM 583 C CA . GLN A 1 72 ? 2.050 3.652 20.581 1.00 93.25 72 GLN A CA 1
ATOM 584 C C . GLN A 1 72 ? 1.188 4.736 21.232 1.00 93.25 72 GLN A C 1
ATOM 586 O O . GLN A 1 72 ? 0.772 4.572 22.376 1.00 93.25 72 GLN A O 1
ATOM 591 N N . SER A 1 73 ? 0.949 5.851 20.537 1.00 92.56 73 SER A N 1
ATOM 592 C CA . SER A 1 73 ? 0.178 6.975 21.088 1.00 92.56 73 SER A CA 1
ATOM 593 C C . SER A 1 73 ? -1.321 6.858 20.819 1.00 92.56 73 SER A C 1
ATOM 595 O O . SER A 1 73 ? -2.131 7.315 21.620 1.00 92.56 73 SER A O 1
ATOM 597 N N . PHE A 1 74 ? -1.672 6.279 19.671 1.00 89.50 74 PHE A N 1
ATOM 598 C CA . PHE A 1 74 ? -3.008 6.191 19.091 1.00 89.50 74 PHE A CA 1
ATOM 599 C C . PHE A 1 74 ? -3.804 7.504 19.129 1.00 89.50 74 PHE A C 1
ATOM 601 O O . PHE A 1 74 ? -5.019 7.531 19.322 1.00 89.50 74 PHE A O 1
ATOM 608 N N . VAL A 1 75 ? -3.099 8.620 18.916 1.00 90.62 75 VAL A N 1
ATOM 609 C CA . VAL A 1 75 ? -3.695 9.954 18.808 1.00 90.62 75 VAL A CA 1
ATOM 610 C C . VAL A 1 75 ? -4.006 10.261 17.343 1.00 90.62 75 VAL A C 1
ATOM 612 O O . VAL A 1 75 ? -3.115 10.308 16.490 1.00 90.62 75 VAL A O 1
ATOM 615 N N . ILE A 1 76 ? -5.286 10.495 17.051 1.00 92.12 76 ILE A N 1
ATOM 616 C CA . ILE A 1 76 ? -5.760 10.842 15.709 1.00 92.12 76 ILE A CA 1
ATOM 617 C C . ILE A 1 76 ? -6.029 12.343 15.640 1.00 92.12 76 ILE A C 1
ATOM 619 O O . ILE A 1 76 ? -7.010 12.830 16.199 1.00 92.12 76 ILE A O 1
ATOM 623 N N . ASP A 1 77 ? -5.173 13.063 14.920 1.00 92.31 77 ASP A N 1
ATOM 624 C CA . ASP A 1 77 ? -5.365 14.469 14.576 1.00 92.31 77 ASP A CA 1
ATOM 625 C C . ASP A 1 77 ? -5.400 14.671 13.048 1.00 92.31 77 ASP A C 1
ATOM 627 O O . ASP A 1 77 ? -5.318 13.725 12.256 1.00 92.31 77 ASP A O 1
ATOM 631 N N . SER A 1 78 ? -5.547 15.921 12.609 1.00 92.50 78 SER A N 1
ATOM 632 C CA . SER A 1 78 ? -5.593 16.262 11.183 1.00 92.50 78 SER A CA 1
ATOM 633 C C . SER A 1 78 ? -4.300 15.914 10.438 1.00 92.50 78 SER A C 1
ATOM 635 O O . SER A 1 78 ? -4.349 15.569 9.254 1.00 92.50 78 SER A O 1
ATOM 637 N N . ASN A 1 79 ? -3.153 15.963 11.115 1.00 94.12 79 ASN A N 1
ATOM 638 C CA . ASN A 1 79 ? -1.864 15.607 10.544 1.00 94.12 79 ASN A CA 1
ATOM 639 C C . ASN A 1 79 ? -1.723 14.084 10.395 1.00 94.12 79 ASN A C 1
ATOM 641 O O . ASN A 1 79 ? -1.233 13.623 9.365 1.00 94.12 79 ASN A O 1
ATOM 645 N N . THR A 1 80 ? -2.222 13.299 11.353 1.00 94.81 80 THR A N 1
ATOM 646 C CA . THR A 1 80 ? -2.320 11.836 11.243 1.00 94.81 80 THR A CA 1
ATOM 647 C C . THR A 1 80 ? -3.161 11.449 10.028 1.00 94.81 80 THR A C 1
ATOM 649 O O . THR A 1 80 ? -2.737 10.618 9.227 1.00 94.81 80 THR A O 1
ATOM 652 N N . ILE A 1 81 ? -4.323 12.084 9.830 1.00 94.00 81 ILE A N 1
ATOM 653 C CA . ILE A 1 81 ? -5.179 11.808 8.664 1.00 94.00 81 ILE A CA 1
ATOM 654 C C . ILE A 1 81 ? -4.466 12.129 7.346 1.00 94.00 81 ILE A C 1
ATOM 656 O O . ILE A 1 81 ? -4.555 11.347 6.399 1.00 94.00 81 ILE A O 1
ATOM 660 N N . ARG A 1 82 ? -3.733 13.244 7.279 1.00 95.19 82 ARG A N 1
ATOM 661 C CA . ARG A 1 82 ? -2.946 13.603 6.093 1.00 95.19 82 ARG A CA 1
ATOM 662 C C . ARG A 1 82 ? -1.849 12.574 5.804 1.00 95.19 82 ARG A C 1
ATOM 664 O O . ARG A 1 82 ? -1.757 12.096 4.681 1.00 95.19 82 ARG A O 1
ATOM 671 N N . GLN A 1 83 ? -1.084 12.166 6.814 1.00 96.19 83 GLN A N 1
ATOM 672 C CA . GLN A 1 83 ? -0.046 11.143 6.641 1.00 96.19 83 GLN A CA 1
ATOM 673 C C . GLN A 1 83 ? -0.625 9.787 6.213 1.00 96.19 83 GLN A C 1
ATOM 675 O O . GLN A 1 83 ? -0.024 9.089 5.400 1.00 96.19 83 GLN A O 1
ATOM 680 N N . LEU A 1 84 ? -1.822 9.423 6.689 1.00 96.31 84 LEU A N 1
ATOM 681 C CA . LEU A 1 84 ? -2.521 8.224 6.218 1.00 96.31 84 LEU A CA 1
ATOM 682 C C . LEU A 1 84 ? -2.942 8.329 4.744 1.00 96.31 84 LEU A C 1
ATOM 684 O O . LEU A 1 84 ? -2.864 7.340 4.019 1.00 96.31 84 LEU A O 1
ATOM 688 N N . GLN A 1 85 ? -3.359 9.508 4.275 1.00 94.69 85 GLN A N 1
ATOM 689 C CA . GLN A 1 85 ? -3.639 9.738 2.852 1.00 94.69 85 GLN A CA 1
ATOM 690 C C . GLN A 1 85 ? -2.377 9.594 2.001 1.00 94.69 85 GLN A C 1
ATOM 692 O O . GLN A 1 85 ? -2.402 8.893 0.987 1.00 94.69 85 GLN A O 1
ATOM 697 N N . ASP A 1 86 ? -1.278 10.205 2.439 1.00 95.12 86 ASP A N 1
ATOM 698 C CA . ASP A 1 86 ? 0.010 10.149 1.745 1.00 95.12 86 ASP A CA 1
ATOM 699 C C . ASP A 1 86 ? 0.548 8.707 1.692 1.00 95.12 86 ASP A C 1
ATOM 701 O O . ASP A 1 86 ? 1.060 8.269 0.656 1.00 95.12 86 ASP A O 1
ATOM 705 N N . LEU A 1 87 ? 0.333 7.920 2.753 1.00 96.31 87 LEU A N 1
ATOM 706 C CA . LEU A 1 87 ? 0.625 6.486 2.771 1.00 96.31 87 LEU A CA 1
ATOM 707 C C . LEU A 1 87 ? -0.199 5.724 1.723 1.00 96.31 87 LEU A C 1
ATOM 709 O O . LEU A 1 87 ? 0.357 4.944 0.954 1.00 96.31 87 LEU A O 1
ATOM 713 N N . VAL A 1 88 ? -1.517 5.946 1.665 1.00 94.38 88 VAL A N 1
ATOM 714 C CA . VAL A 1 88 ? -2.395 5.284 0.680 1.00 94.38 88 VAL A CA 1
ATOM 715 C C . VAL A 1 88 ? -1.955 5.597 -0.749 1.00 94.38 88 VAL A C 1
ATOM 717 O O . VAL A 1 88 ? -1.947 4.707 -1.600 1.00 94.38 88 VAL A O 1
ATOM 720 N N . ILE A 1 89 ? -1.591 6.852 -1.021 1.00 92.19 89 ILE A N 1
ATOM 721 C CA . ILE A 1 89 ? -1.077 7.262 -2.329 1.00 92.19 89 ILE A CA 1
ATOM 722 C C . ILE A 1 89 ? 0.224 6.516 -2.620 1.00 92.19 89 ILE A C 1
ATOM 724 O O . ILE A 1 89 ? 0.316 5.869 -3.661 1.00 92.19 89 ILE A O 1
ATOM 728 N N . SER A 1 90 ? 1.169 6.529 -1.678 1.00 93.44 90 SER A N 1
ATOM 729 C CA . SER A 1 90 ? 2.475 5.885 -1.831 1.00 93.44 90 SER A CA 1
ATOM 730 C C . SER A 1 90 ? 2.343 4.390 -2.117 1.00 93.44 90 SER A C 1
ATOM 732 O O . SER A 1 90 ? 2.889 3.909 -3.104 1.00 93.44 90 SER A O 1
ATOM 734 N N . LEU A 1 91 ? 1.522 3.663 -1.352 1.00 93.00 91 LEU A N 1
ATOM 735 C CA . LEU A 1 91 ? 1.271 2.234 -1.579 1.00 93.00 91 LEU A CA 1
ATOM 736 C C . LEU A 1 91 ? 0.595 1.934 -2.927 1.00 93.00 91 LEU A C 1
ATOM 738 O O . LEU A 1 91 ? 0.647 0.804 -3.403 1.00 93.00 91 LEU A O 1
ATOM 742 N N . ARG A 1 92 ? -0.078 2.910 -3.544 1.00 89.94 92 ARG A N 1
ATOM 743 C CA . ARG A 1 92 ? -0.751 2.724 -4.836 1.00 89.94 92 ARG A CA 1
ATOM 744 C C . ARG A 1 92 ? 0.136 3.073 -6.028 1.00 89.94 92 ARG A C 1
ATOM 746 O O . ARG A 1 92 ? -0.099 2.544 -7.110 1.00 89.94 92 ARG A O 1
ATOM 753 N N . THR A 1 93 ? 1.066 4.012 -5.868 1.00 87.44 93 THR A N 1
ATOM 754 C CA . THR A 1 93 ? 1.806 4.603 -6.996 1.00 87.44 93 THR A CA 1
ATOM 755 C C . THR A 1 93 ? 3.295 4.299 -6.996 1.00 87.44 93 THR A C 1
ATOM 757 O O . THR A 1 93 ? 3.927 4.478 -8.033 1.00 87.44 93 THR A O 1
ATOM 760 N N . GLN A 1 94 ? 3.867 3.900 -5.860 1.00 88.56 94 GLN A N 1
ATOM 761 C CA . GLN A 1 94 ? 5.271 3.509 -5.796 1.00 88.56 94 GLN A CA 1
ATOM 762 C C . GLN A 1 94 ? 5.493 2.134 -6.433 1.00 88.56 94 GLN A C 1
ATOM 764 O O . GLN A 1 94 ? 4.556 1.377 -6.689 1.00 88.56 94 GLN A O 1
ATOM 769 N N . ASN A 1 95 ? 6.758 1.840 -6.715 1.00 86.44 95 ASN A N 1
ATOM 770 C CA . ASN A 1 95 ? 7.168 0.630 -7.411 1.00 86.44 95 ASN A CA 1
ATOM 771 C C . ASN A 1 95 ? 7.070 -0.639 -6.548 1.00 86.44 95 ASN A C 1
ATOM 773 O O . ASN A 1 95 ? 6.794 -0.615 -5.345 1.00 86.44 95 ASN A O 1
ATOM 777 N N . PHE A 1 96 ? 7.318 -1.774 -7.191 1.00 86.31 96 PHE A N 1
ATOM 778 C CA . PHE A 1 96 ? 7.297 -3.086 -6.566 1.00 86.31 96 PHE A CA 1
ATOM 779 C C . PHE A 1 96 ? 8.258 -3.182 -5.370 1.00 86.31 96 PHE A C 1
ATOM 781 O O . PHE A 1 96 ? 7.841 -3.622 -4.295 1.00 86.31 96 PHE A O 1
ATOM 788 N N . SER A 1 97 ? 9.499 -2.705 -5.522 1.00 88.44 97 SER A N 1
ATOM 789 C CA . SER A 1 97 ? 10.515 -2.701 -4.460 1.00 88.44 97 SER A CA 1
ATOM 790 C C . SER A 1 97 ? 10.087 -1.904 -3.221 1.00 88.44 97 SER A C 1
ATOM 792 O O . SER A 1 97 ? 10.327 -2.329 -2.088 1.00 88.44 97 SER A O 1
ATOM 794 N N . TYR A 1 98 ? 9.403 -0.771 -3.402 1.00 91.69 98 TYR A N 1
ATOM 795 C CA . TYR A 1 98 ? 8.848 -0.000 -2.291 1.00 91.69 98 TYR A CA 1
ATOM 796 C C . TYR A 1 98 ? 7.865 -0.837 -1.468 1.00 91.69 98 TYR A C 1
ATOM 798 O O . TYR A 1 98 ? 7.968 -0.894 -0.239 1.00 91.69 98 TYR A O 1
ATOM 806 N N . LEU A 1 99 ? 6.941 -1.530 -2.140 1.00 91.81 99 LEU A N 1
ATOM 807 C CA . LEU A 1 99 ? 5.957 -2.388 -1.482 1.00 91.81 99 LEU A CA 1
ATOM 808 C C . LEU A 1 99 ? 6.617 -3.560 -0.756 1.00 91.81 99 LEU A C 1
ATOM 810 O O . LEU A 1 99 ? 6.232 -3.862 0.374 1.00 91.81 99 LEU A O 1
ATOM 814 N N . GLU A 1 100 ? 7.639 -4.181 -1.347 1.00 91.19 100 GLU A N 1
ATOM 815 C CA . GLU A 1 100 ? 8.412 -5.218 -0.655 1.00 91.19 100 GLU A CA 1
ATOM 816 C C . GLU A 1 100 ? 9.099 -4.683 0.600 1.00 91.19 100 GLU A C 1
ATOM 818 O O . GLU A 1 100 ? 9.058 -5.342 1.643 1.00 91.19 100 GLU A O 1
ATOM 823 N N . SER A 1 101 ? 9.670 -3.475 0.543 1.00 93.94 101 SER A N 1
ATOM 824 C CA . SER A 1 101 ? 10.290 -2.845 1.714 1.00 93.94 101 SER A CA 1
ATOM 825 C C . SER A 1 101 ? 9.268 -2.590 2.832 1.00 93.94 101 SER A C 1
ATOM 827 O O . SER A 1 101 ? 9.535 -2.885 3.998 1.00 93.94 101 SER A O 1
ATOM 829 N N . PHE A 1 102 ? 8.058 -2.137 2.480 1.00 96.25 102 PHE A N 1
ATOM 830 C CA . PHE A 1 102 ? 6.965 -1.914 3.428 1.00 96.25 102 PHE A CA 1
ATOM 831 C C . PHE A 1 102 ? 6.505 -3.223 4.086 1.00 96.25 102 PHE A C 1
ATOM 833 O O . PHE A 1 102 ? 6.351 -3.293 5.309 1.00 96.25 102 PHE A O 1
ATOM 840 N N . LEU A 1 103 ? 6.307 -4.278 3.289 1.00 94.88 103 LEU A N 1
ATOM 841 C CA . LEU A 1 103 ? 5.882 -5.593 3.774 1.00 94.88 103 LEU A CA 1
ATOM 842 C C . LEU A 1 103 ? 6.952 -6.233 4.671 1.00 94.88 103 LEU A C 1
ATOM 844 O O . LEU A 1 103 ? 6.634 -6.682 5.773 1.00 94.88 103 LEU A O 1
ATOM 848 N N . SER A 1 104 ? 8.219 -6.190 4.250 1.00 94.56 104 SER A N 1
ATOM 849 C CA . SER A 1 104 ? 9.364 -6.719 5.010 1.00 94.56 104 SER A CA 1
ATOM 850 C C . SER A 1 104 ? 9.534 -6.024 6.362 1.00 94.56 104 SER A C 1
ATOM 852 O O . SER A 1 104 ? 9.924 -6.643 7.350 1.00 94.56 104 SER A O 1
ATOM 854 N N . ALA A 1 105 ? 9.170 -4.744 6.444 1.00 95.44 105 ALA A N 1
ATOM 855 C CA . ALA A 1 105 ? 9.187 -3.963 7.674 1.00 95.44 105 ALA A CA 1
ATOM 856 C C . ALA A 1 105 ? 7.934 -4.155 8.559 1.00 95.44 105 ALA A C 1
ATOM 858 O O . ALA A 1 105 ? 7.692 -3.358 9.468 1.00 95.44 105 ALA A O 1
ATOM 859 N N . SER A 1 106 ? 7.149 -5.217 8.328 1.00 95.38 106 SER A N 1
ATOM 860 C CA . SER A 1 106 ? 5.903 -5.535 9.047 1.00 95.38 106 SER A CA 1
ATOM 861 C C . SER A 1 106 ? 4.779 -4.505 8.868 1.00 95.38 106 SER A C 1
ATOM 863 O O . SER A 1 106 ? 3.879 -4.417 9.704 1.00 95.38 106 SER A O 1
ATOM 865 N N . GLY A 1 107 ? 4.783 -3.742 7.771 1.00 96.88 107 GLY A N 1
ATOM 866 C CA . GLY A 1 107 ? 3.773 -2.715 7.512 1.00 96.88 107 GLY A CA 1
ATOM 867 C C . GLY A 1 107 ? 2.340 -3.260 7.453 1.00 96.88 107 GLY A C 1
ATOM 868 O O . GLY A 1 107 ? 1.426 -2.647 8.003 1.00 96.88 107 GLY A O 1
ATOM 869 N N . LEU A 1 108 ? 2.138 -4.452 6.876 1.00 96.12 108 LEU A N 1
ATOM 870 C CA . LEU A 1 108 ? 0.826 -5.117 6.838 1.00 96.12 108 LEU A CA 1
ATOM 871 C C . LEU A 1 108 ? 0.282 -5.412 8.246 1.00 96.12 108 LEU A C 1
ATOM 873 O O . LEU A 1 108 ? -0.892 -5.161 8.530 1.00 96.12 108 LEU A O 1
ATOM 877 N N . LYS A 1 109 ? 1.147 -5.906 9.138 1.00 95.56 109 LYS A N 1
ATOM 878 C CA . LYS A 1 109 ? 0.793 -6.191 10.531 1.00 95.56 109 LYS A CA 1
ATOM 879 C C . LYS A 1 109 ? 0.387 -4.910 11.260 1.00 95.56 109 LYS A C 1
ATOM 881 O O . LYS A 1 109 ? -0.682 -4.877 11.861 1.00 95.56 109 LYS A O 1
ATOM 886 N N . LEU A 1 110 ? 1.179 -3.842 11.125 1.00 97.12 110 LEU A N 1
ATOM 887 C CA . LEU A 1 110 ? 0.886 -2.538 11.734 1.00 97.12 110 LEU A CA 1
ATOM 888 C C . LEU A 1 110 ? -0.471 -1.984 11.279 1.00 97.12 110 LEU A C 1
ATOM 890 O O . LEU A 1 110 ? -1.279 -1.582 12.112 1.00 97.12 110 LEU A O 1
ATOM 894 N N . LEU A 1 111 ? -0.750 -2.006 9.969 1.00 96.81 111 LEU A N 1
ATOM 895 C CA . LEU A 1 111 ? -2.039 -1.565 9.421 1.00 96.81 111 LEU A CA 1
ATOM 896 C C . LEU A 1 111 ? -3.213 -2.360 10.001 1.00 96.81 111 LEU A C 1
ATOM 898 O O . LEU A 1 111 ? -4.243 -1.785 10.350 1.00 96.81 111 LEU A O 1
ATOM 902 N N . THR A 1 112 ? -3.050 -3.676 10.116 1.00 95.12 112 THR A N 1
ATOM 903 C CA . THR A 1 112 ? -4.092 -4.580 10.616 1.00 95.12 112 THR A CA 1
ATOM 904 C C . THR A 1 112 ? -4.355 -4.360 12.105 1.00 95.12 112 THR A C 1
ATOM 906 O O . THR A 1 112 ? -5.506 -4.287 12.533 1.00 95.12 112 THR A O 1
ATOM 909 N N . GLU A 1 113 ? -3.304 -4.201 12.908 1.00 95.06 113 GLU A N 1
ATOM 910 C CA . GLU A 1 113 ? -3.417 -3.918 14.341 1.00 95.06 113 GLU A CA 1
ATOM 911 C C . GLU A 1 113 ? -4.070 -2.554 14.599 1.00 95.06 113 GLU A C 1
ATOM 913 O O . GLU A 1 113 ? -4.968 -2.459 15.434 1.00 95.06 113 GLU A O 1
ATOM 918 N N . LEU A 1 114 ? -3.690 -1.519 13.845 1.00 95.81 114 LEU A N 1
ATOM 919 C CA . LEU A 1 114 ? -4.295 -0.187 13.939 1.00 95.81 114 LEU A CA 1
ATOM 920 C C . LEU A 1 114 ? -5.774 -0.189 13.522 1.00 95.81 114 LEU A C 1
ATOM 922 O O . LEU A 1 114 ? -6.605 0.402 14.211 1.00 95.81 114 LEU A O 1
ATOM 926 N N . LEU A 1 115 ? -6.129 -0.907 12.450 1.00 94.00 115 LEU A N 1
ATOM 927 C CA . LEU A 1 115 ? -7.527 -1.100 12.055 1.00 94.00 115 LEU A CA 1
ATOM 928 C C . LEU A 1 115 ? -8.334 -1.784 13.171 1.00 94.00 115 LEU A C 1
ATOM 930 O O . LEU A 1 115 ? -9.454 -1.372 13.474 1.00 94.00 115 LEU A O 1
ATOM 934 N N . ASN A 1 116 ? -7.755 -2.793 13.823 1.00 92.38 116 ASN A N 1
ATOM 935 C CA . ASN A 1 116 ? -8.396 -3.474 14.946 1.00 92.38 116 ASN A CA 1
ATOM 936 C C . ASN A 1 116 ? -8.586 -2.579 16.171 1.00 92.38 116 ASN A C 1
ATOM 938 O O . ASN A 1 116 ? -9.579 -2.738 16.880 1.00 92.38 116 ASN A O 1
ATOM 942 N N . GLN A 1 117 ? -7.691 -1.621 16.409 1.00 92.50 117 GLN A N 1
ATOM 943 C CA . GLN A 1 117 ? -7.903 -0.608 17.443 1.00 92.50 117 GLN A CA 1
ATOM 944 C C . GLN A 1 117 ? -9.067 0.329 17.082 1.00 92.50 117 GLN A C 1
ATOM 946 O O . GLN A 1 117 ? -9.874 0.657 17.951 1.00 92.50 117 GLN A O 1
ATOM 951 N N . CYS A 1 118 ? -9.240 0.688 15.803 1.00 91.62 118 CYS A N 1
ATOM 952 C CA . CYS A 1 118 ? -10.409 1.461 15.368 1.00 91.62 118 CYS A CA 1
ATOM 953 C C . CYS A 1 118 ? -11.734 0.716 15.596 1.00 91.62 118 CYS A C 1
ATOM 955 O O . CYS A 1 118 ? -12.715 1.343 15.986 1.00 91.62 118 CYS A O 1
ATOM 957 N N . HIS A 1 119 ? -11.771 -0.613 15.439 1.00 88.38 119 HIS A N 1
ATOM 958 C CA . HIS A 1 119 ? -12.976 -1.419 15.722 1.00 88.38 119 HIS A CA 1
ATOM 959 C C . HIS A 1 119 ? -13.454 -1.329 17.175 1.00 88.38 119 HIS A C 1
ATOM 961 O O . HIS A 1 119 ? -14.605 -1.647 17.464 1.00 88.38 119 HIS A O 1
ATOM 967 N N . GLN A 1 120 ? -12.592 -0.907 18.101 1.00 87.19 120 GLN A N 1
ATOM 968 C CA . GLN A 1 120 ? -12.943 -0.751 19.512 1.00 87.19 120 GLN A CA 1
ATOM 969 C C . GLN A 1 120 ? -13.640 0.588 19.802 1.00 87.19 120 GLN A C 1
ATOM 971 O O . GLN A 1 120 ? -14.198 0.757 20.887 1.00 87.19 120 GLN A O 1
ATOM 976 N N . GLN A 1 121 ? -13.621 1.545 18.863 1.00 84.69 121 GLN A N 1
ATOM 977 C CA . GLN A 1 121 ? -14.114 2.907 19.073 1.00 84.69 121 GLN A CA 1
ATOM 978 C C . GLN A 1 121 ? -14.867 3.443 17.846 1.00 84.69 121 GLN A C 1
ATOM 980 O O . GLN A 1 121 ? -14.281 3.771 16.817 1.00 84.69 121 GLN A O 1
ATOM 985 N N . TYR A 1 122 ? -16.180 3.643 17.982 1.00 72.56 122 TYR A N 1
ATOM 986 C CA . TYR A 1 122 ? -17.050 4.113 16.891 1.00 72.56 122 TYR A CA 1
ATOM 987 C C . TYR A 1 122 ? -16.714 5.513 16.343 1.00 72.56 122 TYR A C 1
ATOM 989 O O . TYR A 1 122 ? -17.199 5.889 15.284 1.00 72.56 122 TYR A O 1
ATOM 997 N N . THR A 1 123 ? -15.909 6.315 17.042 1.00 81.62 123 THR A N 1
ATOM 998 C CA . THR A 1 123 ? -15.466 7.639 16.572 1.00 81.62 123 THR A CA 1
ATOM 999 C C . THR A 1 123 ? -14.309 7.566 15.572 1.00 81.62 123 THR A C 1
ATOM 1001 O O . THR A 1 123 ? -13.949 8.584 14.985 1.00 81.62 123 THR A O 1
ATOM 1004 N N . LEU A 1 124 ? -13.726 6.381 15.357 1.00 85.69 124 LEU A N 1
ATOM 1005 C CA . LEU A 1 124 ? -12.514 6.181 14.559 1.00 85.69 124 LEU A CA 1
ATOM 1006 C C . LEU A 1 124 ? -12.784 5.633 13.150 1.00 85.69 124 LEU A C 1
ATOM 1008 O O . LEU A 1 124 ? -11.902 5.059 12.517 1.00 85.69 124 LEU A O 1
ATOM 1012 N N . GLU A 1 125 ? -13.985 5.847 12.619 1.00 84.94 125 GLU A N 1
ATOM 1013 C CA . GLU A 1 125 ? -14.359 5.385 11.274 1.00 84.94 125 GLU A CA 1
ATOM 1014 C C . GLU A 1 125 ? -13.532 6.076 10.179 1.00 84.94 125 GLU A C 1
ATOM 1016 O O . GLU A 1 125 ? -13.084 5.437 9.229 1.00 84.94 125 GLU A O 1
ATOM 1021 N N . GLN A 1 126 ? -13.239 7.371 10.332 1.00 86.00 126 GLN A N 1
ATOM 1022 C CA . GLN A 1 126 ? -12.425 8.105 9.362 1.00 86.00 126 GLN A CA 1
ATOM 1023 C C . GLN A 1 126 ? -10.985 7.562 9.230 1.00 86.00 126 GLN A C 1
ATOM 1025 O O . GLN A 1 126 ? -10.571 7.297 8.101 1.00 86.00 126 GLN A O 1
ATOM 1030 N N . PRO A 1 127 ? -10.190 7.380 10.306 1.00 89.75 127 PRO A N 1
ATOM 1031 C CA . PRO A 1 127 ? -8.876 6.747 10.184 1.00 89.75 127 PRO A CA 1
ATOM 1032 C C . PRO A 1 127 ? -8.977 5.279 9.738 1.00 89.75 127 PRO A C 1
ATOM 1034 O O . PRO A 1 127 ? -8.173 4.854 8.907 1.00 89.75 127 PRO A O 1
ATOM 1037 N N . ALA A 1 128 ? -9.999 4.532 10.184 1.00 91.31 128 ALA A N 1
ATOM 1038 C CA . ALA A 1 128 ? -10.242 3.162 9.723 1.00 91.31 128 ALA A CA 1
ATOM 1039 C C . ALA A 1 128 ? -10.394 3.074 8.198 1.00 91.31 128 ALA A C 1
ATOM 1041 O O . ALA A 1 128 ? -9.835 2.172 7.572 1.00 91.31 128 ALA A O 1
ATOM 1042 N N . LEU A 1 129 ? -11.079 4.044 7.584 1.00 88.75 129 LEU A N 1
ATOM 1043 C CA . LEU A 1 129 ? -11.219 4.128 6.132 1.00 88.75 129 LEU A CA 1
ATOM 1044 C C . LEU A 1 129 ? -9.863 4.176 5.416 1.00 88.75 129 LEU A C 1
ATOM 1046 O O . LEU A 1 129 ? -9.683 3.511 4.396 1.00 88.75 129 LEU A O 1
ATOM 1050 N N . PHE A 1 130 ? -8.900 4.936 5.940 1.00 92.94 130 PHE A N 1
ATOM 1051 C CA . PHE A 1 130 ? -7.577 5.032 5.324 1.00 92.94 130 PHE A CA 1
ATOM 1052 C C . PHE A 1 130 ? -6.750 3.762 5.517 1.00 92.94 130 PHE A C 1
ATOM 1054 O O . PHE A 1 130 ? -6.068 3.353 4.579 1.00 92.94 130 PHE A O 1
ATOM 1061 N N . PHE A 1 131 ? -6.867 3.078 6.660 1.00 94.69 131 PHE A N 1
ATOM 1062 C CA . PHE A 1 131 ? -6.261 1.753 6.825 1.00 94.69 131 PHE A CA 1
ATOM 1063 C C . PHE A 1 131 ? -6.841 0.741 5.829 1.00 94.69 131 PHE A C 1
ATOM 1065 O O . PHE A 1 131 ? -6.088 0.002 5.197 1.00 94.69 131 PHE A O 1
ATOM 1072 N N . LEU A 1 132 ? -8.157 0.762 5.597 1.00 90.69 132 LEU A N 1
ATOM 1073 C CA . LEU A 1 132 ? -8.796 -0.073 4.575 1.00 90.69 132 LEU A CA 1
ATOM 1074 C C . LEU A 1 132 ? -8.308 0.280 3.164 1.00 90.69 132 LEU A C 1
ATOM 1076 O O . LEU A 1 132 ? -8.016 -0.612 2.371 1.00 90.69 132 LEU A O 1
ATOM 1080 N N . TYR A 1 133 ? -8.163 1.563 2.832 1.00 91.25 133 TYR A N 1
ATOM 1081 C CA . TYR A 1 133 ? -7.601 1.964 1.540 1.00 91.25 133 TYR A CA 1
ATOM 1082 C C . TYR A 1 133 ? -6.135 1.557 1.368 1.00 91.25 133 TYR A C 1
ATOM 1084 O O . TYR A 1 133 ? -5.754 1.164 0.265 1.00 91.25 133 TYR A O 1
ATOM 1092 N N . ALA A 1 134 ? -5.335 1.579 2.434 1.00 95.19 134 ALA A N 1
ATOM 1093 C CA . ALA A 1 134 ? -3.961 1.088 2.410 1.00 95.19 134 ALA A CA 1
ATOM 1094 C C . ALA A 1 134 ? -3.923 -0.431 2.171 1.00 95.19 134 ALA A C 1
ATOM 1096 O O . ALA A 1 134 ? -3.220 -0.898 1.276 1.00 95.19 134 ALA A O 1
ATOM 1097 N N . LEU A 1 135 ? -4.756 -1.201 2.882 1.00 92.88 135 LEU A N 1
ATOM 1098 C CA . LEU A 1 135 ? -4.909 -2.644 2.656 1.00 92.88 135 LEU A CA 1
ATOM 1099 C C . LEU A 1 135 ? -5.396 -2.950 1.230 1.00 92.88 135 LEU A C 1
ATOM 1101 O O . LEU A 1 135 ? -4.920 -3.889 0.596 1.00 92.88 135 LEU A O 1
ATOM 1105 N N . ARG A 1 136 ? -6.290 -2.121 0.678 1.00 88.62 136 ARG A N 1
ATOM 1106 C CA . ARG A 1 136 ? -6.734 -2.231 -0.719 1.00 88.62 136 ARG A CA 1
ATOM 1107 C C . ARG A 1 136 ? -5.603 -1.994 -1.707 1.00 88.62 136 ARG A C 1
ATOM 1109 O O . ARG A 1 136 ? -5.534 -2.701 -2.706 1.00 88.62 136 ARG A O 1
ATOM 1116 N N . ALA A 1 137 ? -4.746 -1.011 -1.450 1.00 90.50 137 ALA A N 1
ATOM 1117 C CA . ALA A 1 137 ? -3.587 -0.756 -2.295 1.00 90.50 137 ALA A CA 1
ATOM 1118 C C . ALA A 1 137 ? -2.656 -1.980 -2.328 1.00 90.50 137 ALA A C 1
ATOM 1120 O O . ALA A 1 137 ? -2.288 -2.419 -3.414 1.00 90.50 137 ALA A O 1
ATOM 1121 N N . LEU A 1 138 ? -2.396 -2.606 -1.174 1.00 91.62 138 LEU A N 1
ATOM 1122 C CA . LEU A 1 138 ? -1.612 -3.846 -1.095 1.00 91.62 138 LEU A CA 1
ATOM 1123 C C . LEU A 1 138 ? -2.270 -5.002 -1.864 1.00 91.62 138 LEU A C 1
ATOM 1125 O O . LEU A 1 138 ? -1.608 -5.716 -2.607 1.00 91.62 138 LEU A O 1
ATOM 1129 N N . LEU A 1 139 ? -3.587 -5.172 -1.759 1.00 88.50 139 LEU A N 1
ATOM 1130 C CA . LEU A 1 139 ? -4.304 -6.218 -2.498 1.00 88.50 139 LEU A CA 1
ATOM 1131 C C . LEU A 1 139 ? -4.304 -6.015 -4.022 1.00 88.50 139 LEU A C 1
ATOM 1133 O O . LEU A 1 139 ? -4.567 -6.954 -4.779 1.00 88.50 139 LEU A O 1
ATOM 1137 N N . ASN A 1 140 ? -3.979 -4.817 -4.503 1.00 84.75 140 ASN A N 1
ATOM 1138 C CA . ASN A 1 140 ? -3.826 -4.580 -5.934 1.00 84.75 140 ASN A CA 1
ATOM 1139 C C . ASN A 1 140 ? -2.458 -5.043 -6.462 1.00 84.75 140 ASN A C 1
ATOM 1141 O O . ASN A 1 140 ? -2.349 -5.308 -7.661 1.00 84.75 140 ASN A O 1
ATOM 1145 N N . SER A 1 141 ? -1.449 -5.244 -5.608 1.00 84.56 141 SER A N 1
ATOM 1146 C CA . SER A 1 141 ? -0.135 -5.749 -6.022 1.00 84.56 141 SER A CA 1
ATOM 1147 C C . SER A 1 141 ? 0.007 -7.269 -5.809 1.00 84.56 141 SER A C 1
ATOM 1149 O O . SER A 1 141 ? -0.584 -7.826 -4.880 1.00 84.56 141 SER A O 1
ATOM 1151 N N . PRO A 1 142 ? 0.781 -7.991 -6.646 1.00 83.81 142 PRO A N 1
ATOM 1152 C CA . PRO A 1 142 ? 0.997 -9.431 -6.470 1.00 83.81 142 PRO A CA 1
ATOM 1153 C C . PRO A 1 142 ? 1.597 -9.811 -5.107 1.00 83.81 142 PRO A C 1
ATOM 1155 O O . PRO A 1 142 ? 1.103 -10.730 -4.456 1.00 83.81 142 PRO A O 1
ATOM 1158 N N . ASN A 1 143 ? 2.618 -9.080 -4.651 1.00 86.25 143 ASN A N 1
ATOM 1159 C CA . ASN A 1 143 ? 3.280 -9.314 -3.365 1.00 86.25 143 ASN A CA 1
ATOM 1160 C C . ASN A 1 143 ? 2.373 -8.982 -2.169 1.00 86.25 143 ASN A C 1
ATOM 1162 O O . ASN A 1 143 ? 2.338 -9.737 -1.199 1.00 86.25 143 ASN A O 1
ATOM 1166 N N . GLY A 1 144 ? 1.583 -7.909 -2.248 1.00 89.12 144 GLY A N 1
ATOM 1167 C CA . GLY A 1 144 ? 0.625 -7.561 -1.205 1.00 89.12 144 GLY A CA 1
ATOM 1168 C C . GLY A 1 144 ? -0.513 -8.577 -1.111 1.00 89.12 144 GLY A C 1
ATOM 1169 O O . GLY A 1 144 ? -0.864 -8.981 -0.004 1.00 89.12 144 GLY A O 1
ATOM 1170 N N . ARG A 1 145 ? -1.021 -9.095 -2.242 1.00 88.12 145 ARG A N 1
ATOM 1171 C CA . ARG A 1 145 ? -1.961 -10.233 -2.235 1.00 88.12 145 ARG A CA 1
ATOM 1172 C C . ARG A 1 145 ? -1.375 -11.462 -1.560 1.00 88.12 145 ARG A C 1
ATOM 1174 O O . ARG A 1 145 ? -2.029 -12.027 -0.689 1.00 88.12 145 ARG A O 1
ATOM 1181 N N . ALA A 1 146 ? -0.166 -11.865 -1.945 1.00 88.69 146 ALA A N 1
ATOM 1182 C CA . ALA A 1 146 ? 0.495 -13.021 -1.347 1.00 88.69 146 ALA A CA 1
ATOM 1183 C C . ALA A 1 146 ? 0.658 -12.850 0.174 1.00 88.69 146 ALA A C 1
ATOM 1185 O O . ALA A 1 146 ? 0.334 -13.763 0.929 1.00 88.69 146 ALA A O 1
ATOM 1186 N N . ALA A 1 147 ? 1.071 -11.663 0.628 1.00 89.38 147 ALA A N 1
ATOM 1187 C CA . ALA A 1 147 ? 1.224 -11.358 2.048 1.00 89.38 147 ALA A CA 1
ATOM 1188 C C . ALA A 1 147 ? -0.108 -11.402 2.819 1.00 89.38 147 ALA A C 1
ATOM 1190 O O . ALA A 1 147 ? -0.162 -11.965 3.909 1.00 89.38 147 ALA A O 1
ATOM 1191 N N . VAL A 1 148 ? -1.191 -10.851 2.258 1.00 86.81 148 VAL A N 1
ATOM 1192 C CA . VAL A 1 148 ? -2.519 -10.881 2.899 1.00 86.81 148 VAL A CA 1
ATOM 1193 C C . VAL A 1 148 ? -3.080 -12.301 2.972 1.00 86.81 148 VAL A C 1
ATOM 1195 O O . VAL A 1 148 ? -3.673 -12.663 3.983 1.00 86.81 148 VAL A O 1
ATOM 1198 N N . LEU A 1 149 ? -2.890 -13.113 1.929 1.00 83.75 149 LEU A N 1
ATOM 1199 C CA . LEU A 1 149 ? -3.355 -14.504 1.910 1.00 83.75 149 LEU A CA 1
ATOM 1200 C C . LEU A 1 149 ? -2.549 -15.406 2.852 1.00 83.75 149 LEU A C 1
ATOM 1202 O O . LEU A 1 149 ? -3.095 -16.364 3.388 1.00 83.75 149 LEU A O 1
ATOM 1206 N N . HIS A 1 150 ? -1.272 -15.097 3.085 1.00 86.56 150 HIS A N 1
ATOM 1207 C CA . HIS A 1 150 ? -0.452 -15.826 4.051 1.00 86.56 150 HIS A CA 1
ATOM 1208 C C . HIS A 1 150 ? -0.955 -15.652 5.497 1.00 86.56 150 HIS A C 1
ATOM 1210 O O . HIS A 1 150 ? -0.822 -16.567 6.305 1.00 86.56 150 HIS A O 1
ATOM 1216 N N . ASP A 1 151 ? -1.538 -14.496 5.827 1.00 80.38 151 ASP A N 1
ATOM 1217 C CA . ASP A 1 151 ? -2.132 -14.207 7.140 1.00 80.38 151 ASP A CA 1
ATOM 1218 C C . ASP A 1 151 ? -3.640 -13.922 7.024 1.00 80.38 151 ASP A C 1
ATOM 1220 O O . ASP A 1 151 ? -4.180 -12.917 7.503 1.00 80.38 151 ASP A O 1
ATOM 1224 N N . GLU A 1 152 ? -4.336 -14.815 6.315 1.00 71.06 152 GLU A N 1
ATOM 1225 C CA . GLU A 1 152 ? -5.744 -14.628 5.970 1.00 71.06 152 GLU A CA 1
ATOM 1226 C C . GLU A 1 152 ? -6.641 -14.479 7.208 1.00 71.06 152 GLU A C 1
ATOM 1228 O O . GLU A 1 152 ? -7.552 -13.647 7.222 1.00 71.06 152 GLU A O 1
ATOM 1233 N N . GLN A 1 153 ? -6.362 -15.234 8.275 1.00 74.69 153 GLN A N 1
ATOM 1234 C CA . GLN A 1 153 ? -7.207 -15.273 9.467 1.00 74.69 153 GLN A CA 1
ATOM 1235 C C . GLN A 1 153 ? -7.178 -13.957 10.237 1.00 74.69 153 GLN A C 1
ATOM 1237 O O . GLN A 1 153 ? -8.205 -13.552 10.778 1.00 74.69 153 GLN A O 1
ATOM 1242 N N . HIS A 1 154 ? -6.041 -13.261 10.278 1.00 83.44 154 HIS A N 1
ATOM 1243 C CA . HIS A 1 154 ? -5.965 -11.986 10.978 1.00 83.44 154 HIS A CA 1
ATOM 1244 C C . HIS A 1 154 ? -6.355 -10.825 10.069 1.00 83.44 154 HIS A C 1
ATOM 1246 O O . HIS A 1 154 ? -7.174 -9.987 10.461 1.00 83.44 154 HIS A O 1
ATOM 1252 N N . VAL A 1 155 ? -5.836 -10.772 8.842 1.00 87.25 155 VAL A N 1
ATOM 1253 C CA . VAL A 1 155 ? -6.040 -9.610 7.967 1.00 87.25 155 VAL A CA 1
ATOM 1254 C C . VAL A 1 155 ? -7.457 -9.580 7.397 1.00 87.25 155 VAL A C 1
ATOM 1256 O O . VAL A 1 155 ? -8.142 -8.560 7.513 1.00 87.25 155 VAL A O 1
ATOM 1259 N N . LEU A 1 156 ? -7.944 -10.688 6.824 1.00 84.38 156 LEU A N 1
ATOM 1260 C CA . LEU A 1 156 ? -9.257 -10.702 6.166 1.00 84.38 156 LEU A CA 1
ATOM 1261 C C . LEU A 1 156 ? -10.402 -10.565 7.166 1.00 84.38 156 LEU A C 1
ATOM 1263 O O . LEU A 1 156 ? -11.386 -9.889 6.870 1.00 84.38 156 LEU A O 1
ATOM 1267 N N . VAL A 1 157 ? -10.266 -11.134 8.366 1.00 85.62 157 VAL A N 1
ATOM 1268 C CA . VAL A 1 157 ? -11.254 -10.952 9.441 1.00 85.62 157 VAL A CA 1
ATOM 1269 C C . VAL A 1 157 ? -11.293 -9.495 9.899 1.00 85.62 157 VAL A C 1
ATOM 1271 O O . VAL A 1 157 ? -12.378 -8.940 10.070 1.00 85.62 157 VAL A O 1
ATOM 1274 N N . SER A 1 158 ? -10.136 -8.842 10.041 1.00 86.31 158 SER A N 1
ATOM 1275 C CA . SER A 1 158 ? -10.073 -7.419 10.408 1.00 86.31 158 SER A CA 1
ATOM 1276 C C . SER A 1 158 ? -10.741 -6.527 9.356 1.00 86.31 158 SER A C 1
ATOM 1278 O O . SER A 1 158 ? -11.449 -5.585 9.711 1.00 86.31 158 SER A O 1
ATOM 1280 N N . ILE A 1 159 ? -10.571 -6.851 8.068 1.00 85.75 159 ILE A N 1
ATOM 1281 C CA . ILE A 1 159 ? -11.267 -6.182 6.959 1.00 85.75 159 ILE A CA 1
ATOM 1282 C C . ILE A 1 159 ? -12.773 -6.454 7.032 1.00 85.75 159 ILE A C 1
ATOM 1284 O O . ILE A 1 159 ? -13.561 -5.514 7.014 1.00 85.75 159 ILE A O 1
ATOM 1288 N N . ALA A 1 160 ? -13.188 -7.715 7.178 1.00 82.19 160 ALA A N 1
ATOM 1289 C CA . ALA A 1 160 ? -14.599 -8.094 7.209 1.00 82.19 160 ALA A CA 1
ATOM 1290 C C . ALA A 1 160 ? -15.370 -7.361 8.317 1.00 82.19 160 ALA A C 1
ATOM 1292 O O . ALA A 1 160 ? -16.446 -6.824 8.054 1.00 82.19 160 ALA A O 1
ATOM 1293 N N . ARG A 1 161 ? -14.779 -7.239 9.514 1.00 82.88 161 ARG A N 1
ATOM 1294 C CA . ARG A 1 161 ? -15.345 -6.495 10.656 1.00 82.88 161 ARG A CA 1
ATOM 1295 C C . ARG A 1 161 ? -15.616 -5.019 10.362 1.00 82.88 161 ARG A C 1
ATOM 1297 O O . ARG A 1 161 ? -16.476 -4.423 10.996 1.00 82.88 161 ARG A O 1
ATOM 1304 N N . ALA A 1 162 ? -14.968 -4.427 9.359 1.00 81.56 162 ALA A N 1
ATOM 1305 C CA . ALA A 1 162 ? -15.250 -3.052 8.950 1.00 81.56 162 ALA A CA 1
ATOM 1306 C C . ALA A 1 162 ? -16.648 -2.846 8.348 1.00 81.56 162 ALA A C 1
ATOM 1308 O O . ALA A 1 162 ? -17.056 -1.706 8.138 1.00 81.56 162 ALA A O 1
ATOM 1309 N N . VAL A 1 163 ? -17.402 -3.920 8.081 1.00 74.44 163 VAL A N 1
ATOM 1310 C CA . VAL A 1 163 ? -18.820 -3.828 7.698 1.00 74.44 163 VAL A CA 1
ATOM 1311 C C . VAL A 1 163 ? -19.674 -3.211 8.810 1.00 74.44 163 VAL A C 1
ATOM 1313 O O . VAL A 1 163 ? -20.695 -2.582 8.520 1.00 74.44 163 VAL A O 1
ATOM 1316 N N . ASP A 1 164 ? -19.225 -3.346 10.061 1.00 73.38 164 ASP A N 1
ATOM 1317 C CA . ASP A 1 164 ? -19.932 -2.866 11.246 1.00 73.38 164 ASP A CA 1
ATOM 1318 C C . ASP A 1 164 ? -19.770 -1.352 11.466 1.00 73.38 164 ASP A C 1
ATOM 1320 O O . ASP A 1 164 ? -20.533 -0.758 12.233 1.00 73.38 164 ASP A O 1
ATOM 1324 N N . PHE A 1 165 ? -18.834 -0.693 10.767 1.00 77.88 165 PHE A N 1
ATOM 1325 C CA . PHE A 1 165 ? -18.726 0.768 10.787 1.00 77.88 165 PHE A CA 1
ATOM 1326 C C . PHE A 1 165 ? -19.976 1.414 10.190 1.00 77.88 165 PHE A C 1
ATOM 1328 O O . PHE A 1 165 ? -20.507 0.963 9.177 1.00 77.88 165 PHE A O 1
ATOM 1335 N N . ARG A 1 166 ? -20.459 2.493 10.802 1.00 69.69 166 ARG A N 1
ATOM 1336 C CA . ARG A 1 166 ? -21.670 3.215 10.400 1.00 69.69 166 ARG A CA 1
ATOM 1337 C C . ARG A 1 166 ? -21.437 4.058 9.156 1.00 69.69 166 ARG A C 1
ATOM 1339 O O . ARG A 1 166 ? -22.343 4.124 8.322 1.00 69.69 166 ARG A O 1
ATOM 1346 N N . ASP A 1 167 ? -20.250 4.649 9.007 1.00 68.81 167 ASP A N 1
ATOM 1347 C CA . ASP A 1 167 ? -19.873 5.404 7.816 1.00 68.81 167 ASP A CA 1
ATOM 1348 C C . ASP A 1 167 ? -20.004 4.534 6.558 1.00 68.81 167 ASP A C 1
ATOM 1350 O O . ASP A 1 167 ? -19.315 3.529 6.351 1.00 68.81 167 ASP A O 1
ATOM 1354 N N . PHE A 1 168 ? -20.896 4.967 5.672 1.00 59.38 168 PHE A N 1
ATOM 1355 C CA . PHE A 1 168 ? -21.160 4.318 4.398 1.00 59.38 168 PHE A CA 1
ATOM 1356 C C . PHE A 1 168 ? -19.910 4.226 3.509 1.00 59.38 168 PHE A C 1
ATOM 1358 O O . PHE A 1 168 ? -19.799 3.299 2.703 1.00 59.38 168 PHE A O 1
ATOM 1365 N N . LYS A 1 169 ? -18.940 5.137 3.656 1.00 64.25 169 LYS A N 1
ATOM 1366 C CA . LYS A 1 169 ? -17.659 5.063 2.941 1.00 64.25 169 LYS A CA 1
ATOM 1367 C C . LYS A 1 169 ? -16.818 3.883 3.417 1.00 64.25 169 LYS A C 1
ATOM 1369 O O . LYS A 1 169 ? -16.244 3.193 2.577 1.00 64.25 169 LYS A O 1
ATOM 1374 N N . CYS A 1 170 ? -16.806 3.604 4.722 1.00 59.03 170 CYS A N 1
ATOM 1375 C CA . CYS A 1 170 ? -16.155 2.416 5.279 1.00 59.03 170 CYS A CA 1
ATOM 1376 C C . CYS A 1 170 ? -16.827 1.141 4.776 1.00 59.03 170 CYS A C 1
ATOM 1378 O O . CYS A 1 170 ? -16.141 0.238 4.299 1.00 59.03 170 CYS A O 1
ATOM 1380 N N . LYS A 1 171 ? -18.167 1.113 4.765 1.00 58.09 171 LYS A N 1
ATOM 1381 C CA . LYS A 1 171 ? -18.931 -0.007 4.199 1.00 58.09 171 LYS A CA 1
ATOM 1382 C C . LYS A 1 171 ? -18.609 -0.227 2.725 1.00 58.09 171 LYS A C 1
ATOM 1384 O O . LYS A 1 171 ? -18.248 -1.329 2.345 1.00 58.09 171 LYS A O 1
ATOM 1389 N N . THR A 1 172 ? -18.660 0.821 1.905 1.00 59.31 172 THR A N 1
ATOM 1390 C CA . THR A 1 172 ? -18.390 0.733 0.458 1.00 59.31 172 THR A CA 1
ATOM 1391 C C . THR A 1 172 ? -16.940 0.335 0.173 1.00 59.31 172 THR A C 1
ATOM 1393 O O . THR A 1 172 ? -16.686 -0.491 -0.704 1.00 59.31 172 THR A O 1
ATOM 1396 N N . GLY A 1 173 ? -15.981 0.882 0.927 1.00 58.50 173 GLY A N 1
ATOM 1397 C CA . GLY A 1 173 ? -14.570 0.507 0.851 1.00 58.50 173 GLY A CA 1
ATOM 1398 C C . GLY A 1 173 ? -14.340 -0.966 1.195 1.00 58.50 173 GLY A C 1
ATOM 1399 O O . GLY A 1 173 ? -13.648 -1.657 0.448 1.00 58.50 173 GLY A O 1
ATOM 1400 N N . ASN A 1 174 ? -14.978 -1.459 2.262 1.00 54.81 174 ASN A N 1
ATOM 1401 C CA . ASN A 1 174 ? -14.952 -2.867 2.657 1.00 54.81 174 ASN A CA 1
ATOM 1402 C C . ASN A 1 174 ? -15.626 -3.770 1.613 1.00 54.81 174 ASN A C 1
ATOM 1404 O O . ASN A 1 174 ? -15.053 -4.760 1.180 1.00 54.81 174 ASN A O 1
ATOM 1408 N N . THR A 1 175 ? -16.810 -3.405 1.126 1.00 58.19 175 THR A N 1
ATOM 1409 C CA . THR A 1 175 ? -17.517 -4.164 0.092 1.00 58.19 175 THR A CA 1
ATOM 1410 C C . THR A 1 175 ? -16.670 -4.301 -1.176 1.00 58.19 175 THR A C 1
ATOM 1412 O O . THR A 1 175 ? -16.536 -5.401 -1.700 1.00 58.19 175 THR A O 1
ATOM 1415 N N . LEU A 1 176 ? -16.013 -3.231 -1.634 1.00 58.94 176 LEU A N 1
ATOM 1416 C CA . LEU A 1 176 ? -15.093 -3.287 -2.779 1.00 58.94 176 LEU A CA 1
ATOM 1417 C C . LEU A 1 176 ? -13.849 -4.148 -2.512 1.00 58.94 176 LEU A C 1
ATOM 1419 O O . LEU A 1 176 ? -13.378 -4.828 -3.421 1.00 58.94 176 LEU A O 1
ATOM 1423 N N . LEU A 1 177 ? -13.321 -4.130 -1.286 1.00 57.94 177 LEU A N 1
ATOM 1424 C CA . LEU A 1 177 ? -12.226 -4.999 -0.849 1.00 57.94 177 LEU A CA 1
ATOM 1425 C C . LEU A 1 177 ? -12.631 -6.473 -0.870 1.00 57.94 177 LEU A C 1
ATOM 1427 O O . LEU A 1 177 ? -11.935 -7.285 -1.474 1.00 57.94 177 LEU A O 1
ATOM 1431 N N . VAL A 1 178 ? -13.772 -6.803 -0.266 1.00 58.31 178 VAL A N 1
ATOM 1432 C CA . VAL A 1 178 ? -14.326 -8.159 -0.209 1.00 58.31 178 VAL A CA 1
ATOM 1433 C C . VAL A 1 178 ? -14.694 -8.656 -1.602 1.00 58.31 178 VAL A C 1
ATOM 1435 O O . VAL A 1 178 ? -14.430 -9.814 -1.896 1.00 58.31 178 VAL A O 1
ATOM 1438 N N . PHE A 1 179 ? -15.221 -7.806 -2.489 1.00 56.28 179 PHE A N 1
ATOM 1439 C CA . PHE A 1 179 ? -15.469 -8.174 -3.887 1.00 56.28 179 PHE A CA 1
ATOM 1440 C C . PHE A 1 179 ? -14.180 -8.383 -4.677 1.00 56.28 179 PHE A C 1
ATOM 1442 O O . PHE A 1 179 ? -14.098 -9.362 -5.412 1.00 56.28 179 PHE A O 1
ATOM 1449 N N . SER A 1 180 ? -13.171 -7.517 -4.511 1.00 56.50 180 SER A N 1
ATOM 1450 C CA . SER A 1 180 ? -11.849 -7.728 -5.115 1.00 56.50 180 SER A CA 1
ATOM 1451 C C . SER A 1 180 ? -11.282 -9.071 -4.651 1.00 56.50 180 SER A C 1
ATOM 1453 O O . SER A 1 180 ? -10.952 -9.926 -5.465 1.00 56.50 180 SER A O 1
ATOM 1455 N N . LEU A 1 181 ? -11.308 -9.328 -3.343 1.00 55.34 181 LEU A N 1
ATOM 1456 C CA . LEU A 1 181 ? -10.893 -10.595 -2.754 1.00 55.34 181 LEU A CA 1
ATOM 1457 C C . LEU A 1 181 ? -11.736 -11.781 -3.224 1.00 55.34 181 LEU A C 1
ATOM 1459 O O . LEU A 1 181 ? -11.147 -12.809 -3.489 1.00 55.34 181 LEU A O 1
ATOM 1463 N N . HIS A 1 182 ? -13.060 -11.672 -3.373 1.00 51.62 182 HIS A N 1
ATOM 1464 C CA . HIS A 1 182 ? -13.919 -12.757 -3.871 1.00 51.62 182 HIS A CA 1
ATOM 1465 C C . HIS A 1 182 ? -13.657 -13.079 -5.341 1.00 51.62 182 HIS A C 1
ATOM 1467 O O . HIS A 1 182 ? -13.604 -14.249 -5.704 1.00 51.62 182 HIS A O 1
ATOM 1473 N N . PHE A 1 183 ? -13.460 -12.067 -6.190 1.00 50.84 183 PHE A N 1
ATOM 1474 C CA . PHE A 1 183 ? -13.080 -12.277 -7.589 1.00 50.84 183 PHE A CA 1
ATOM 1475 C C . PHE A 1 183 ? -11.690 -12.918 -7.683 1.00 50.84 183 PHE A C 1
ATOM 1477 O O . PHE A 1 183 ? -11.473 -13.830 -8.482 1.00 50.84 183 PHE A O 1
ATOM 1484 N N . PHE A 1 184 ? -10.759 -12.490 -6.825 1.00 46.19 184 PHE A N 1
ATOM 1485 C CA . PHE A 1 184 ? -9.411 -13.041 -6.774 1.00 46.19 184 PHE A CA 1
ATOM 1486 C C . PHE A 1 184 ? -9.344 -14.419 -6.120 1.00 46.19 184 PHE A C 1
ATOM 1488 O O . PHE A 1 184 ? -8.629 -15.249 -6.653 1.00 46.19 184 PHE A O 1
ATOM 1495 N N . THR A 1 185 ? -10.081 -14.732 -5.052 1.00 45.81 18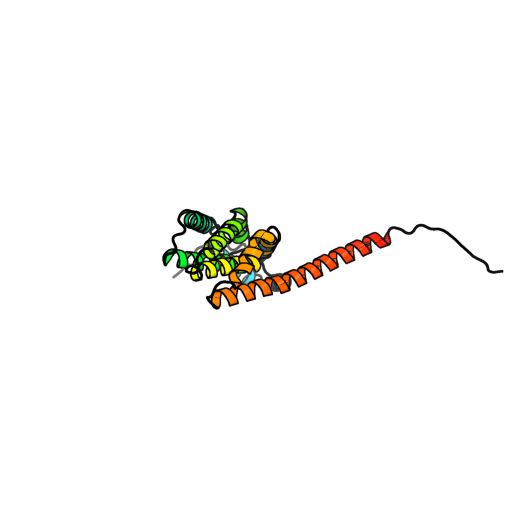5 THR A N 1
ATOM 1496 C CA . THR A 1 185 ? -10.129 -16.084 -4.473 1.00 45.81 185 THR A CA 1
ATOM 1497 C C . THR A 1 185 ? -10.849 -17.044 -5.40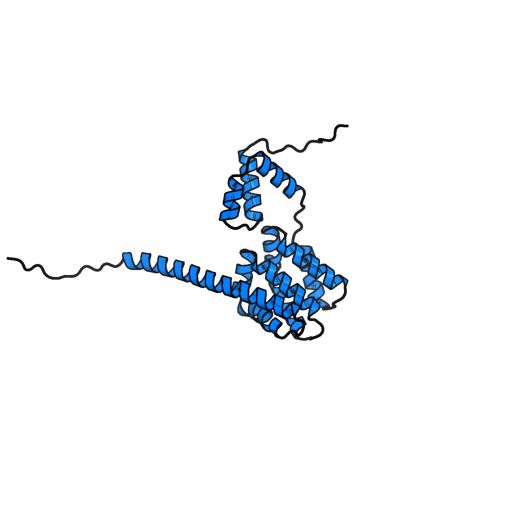4 1.00 45.81 185 THR A C 1
ATOM 1499 O O . THR A 1 185 ? -10.381 -18.164 -5.546 1.00 45.81 185 THR A O 1
ATOM 1502 N N . PHE A 1 186 ? -11.890 -16.628 -6.136 1.00 38.00 186 PHE A N 1
ATOM 1503 C CA . PHE A 1 186 ? -12.438 -17.453 -7.220 1.00 38.00 186 PHE A CA 1
ATOM 1504 C C . PHE A 1 186 ? -11.408 -17.688 -8.330 1.00 38.00 186 PHE A C 1
ATOM 1506 O O . PHE A 1 186 ? -11.237 -18.825 -8.762 1.00 38.00 186 PHE A O 1
ATOM 1513 N N . SER A 1 187 ? -10.676 -16.654 -8.754 1.00 38.28 187 SER A N 1
ATOM 1514 C CA . SER A 1 187 ? -9.616 -16.785 -9.763 1.00 38.28 187 SER A CA 1
ATOM 1515 C C . SER A 1 187 ? -8.440 -17.648 -9.276 1.00 38.28 187 SER A C 1
ATOM 1517 O O . SER A 1 187 ? -7.945 -18.489 -10.024 1.00 38.28 187 SER A O 1
ATOM 1519 N N . LEU A 1 188 ? -8.050 -17.524 -8.001 1.00 38.09 188 LEU A N 1
ATOM 1520 C CA . LEU A 1 188 ? -6.980 -18.280 -7.346 1.00 38.09 188 LEU A CA 1
ATOM 1521 C C . LEU A 1 188 ? -7.393 -19.735 -7.103 1.00 38.09 188 LEU A C 1
ATOM 1523 O O . LEU A 1 188 ? -6.605 -20.635 -7.347 1.00 38.09 188 LEU A O 1
ATOM 1527 N N . ILE A 1 189 ? -8.642 -19.997 -6.703 1.00 39.12 189 ILE A N 1
ATOM 1528 C CA . ILE A 1 189 ? -9.204 -21.352 -6.588 1.00 39.12 189 ILE A CA 1
ATOM 1529 C C . ILE A 1 189 ? -9.294 -22.007 -7.972 1.00 39.12 189 ILE A C 1
ATOM 1531 O O . ILE A 1 189 ? -9.017 -23.199 -8.093 1.00 39.12 189 ILE A O 1
ATOM 1535 N N . LEU A 1 190 ? -9.632 -21.256 -9.026 1.00 36.50 190 LEU A N 1
ATOM 1536 C CA . LEU A 1 190 ? -9.643 -21.763 -10.403 1.00 36.50 190 LEU A CA 1
ATOM 1537 C C . LEU A 1 190 ? -8.227 -22.047 -10.934 1.00 36.50 190 LEU A C 1
ATOM 1539 O O . LEU A 1 190 ? -8.028 -23.061 -11.607 1.00 36.50 190 LEU A O 1
ATOM 1543 N N . THR A 1 191 ? -7.232 -21.223 -10.594 1.00 41.31 191 THR A N 1
ATOM 1544 C CA . THR A 1 191 ? -5.825 -21.465 -10.970 1.00 41.31 191 THR A CA 1
ATOM 1545 C C . THR A 1 191 ? -5.192 -22.586 -10.146 1.00 41.31 191 THR A C 1
ATOM 1547 O O . THR A 1 191 ? -4.574 -23.470 -10.733 1.00 41.31 191 THR A O 1
ATOM 1550 N N . HIS A 1 192 ? -5.428 -22.664 -8.833 1.00 35.03 192 HIS A N 1
ATOM 1551 C CA . HIS A 1 192 ? -4.963 -23.785 -8.006 1.00 35.03 192 HIS A CA 1
ATOM 1552 C C . HIS A 1 192 ? -5.641 -25.106 -8.397 1.00 35.03 192 HIS A C 1
ATOM 1554 O O . HIS A 1 192 ? -4.960 -26.123 -8.493 1.00 35.03 192 HIS A O 1
ATOM 1560 N N . LYS A 1 193 ? -6.948 -25.116 -8.713 1.00 34.81 193 LYS A N 1
ATOM 1561 C CA . LYS A 1 193 ? -7.609 -26.314 -9.268 1.00 34.81 193 LYS A CA 1
ATOM 1562 C C . LYS A 1 193 ? -7.056 -26.696 -10.639 1.00 34.81 193 LYS A C 1
ATOM 1564 O O . LYS A 1 193 ? -6.916 -27.884 -10.896 1.00 34.81 193 LYS A O 1
ATOM 1569 N N . SER A 1 194 ? -6.703 -25.738 -11.496 1.00 33.53 194 SER A N 1
ATOM 1570 C CA . SER A 1 194 ? -6.108 -26.034 -12.811 1.00 33.53 194 SER A CA 1
ATOM 1571 C C . SER A 1 194 ? -4.679 -26.585 -12.710 1.00 33.53 194 SER A C 1
ATOM 1573 O O . SER A 1 194 ? -4.305 -27.456 -13.494 1.00 33.53 194 SER A O 1
ATOM 1575 N N . ILE A 1 195 ? -3.896 -26.138 -11.724 1.00 34.50 195 ILE A N 1
ATOM 1576 C CA . ILE A 1 195 ? -2.540 -26.646 -11.452 1.00 34.50 195 ILE A CA 1
ATOM 1577 C C . ILE A 1 195 ? -2.591 -28.042 -10.809 1.00 34.50 195 ILE A C 1
ATOM 1579 O O . ILE A 1 195 ? -1.833 -28.928 -11.209 1.00 34.50 195 ILE A O 1
ATOM 1583 N N . VAL A 1 196 ? -3.522 -28.278 -9.878 1.00 32.97 196 VAL A N 1
ATOM 1584 C CA . VAL A 1 196 ? -3.742 -29.604 -9.272 1.00 32.97 196 VAL A CA 1
ATOM 1585 C C . VAL A 1 196 ? -4.275 -30.598 -10.314 1.00 32.97 196 VAL A C 1
ATOM 1587 O O . VAL A 1 196 ? -3.722 -31.684 -10.451 1.00 32.97 196 VAL A O 1
ATOM 1590 N N . LEU A 1 197 ? -5.237 -30.204 -11.160 1.00 34.09 197 LEU A N 1
ATOM 1591 C CA . LEU A 1 197 ? -5.770 -31.066 -12.228 1.00 34.09 197 LEU A CA 1
ATOM 1592 C C . LEU A 1 197 ? -4.753 -31.369 -13.344 1.00 34.09 197 LEU A C 1
ATOM 1594 O O . LEU A 1 197 ? -4.816 -32.443 -13.943 1.00 34.09 197 LEU A O 1
ATOM 1598 N N . SER A 1 198 ? -3.817 -30.461 -13.642 1.00 31.23 198 SER A N 1
ATOM 1599 C CA . SER A 1 198 ? -2.717 -30.736 -14.585 1.00 31.23 198 SER A CA 1
ATOM 1600 C C . SER A 1 198 ? -1.639 -31.643 -13.985 1.00 31.23 198 SER A C 1
ATOM 1602 O O . SER A 1 198 ? -1.072 -32.468 -14.701 1.00 31.23 198 SER A O 1
ATOM 1604 N N . SER A 1 199 ? -1.390 -31.546 -12.676 1.00 32.25 199 SER A N 1
ATOM 1605 C CA . SER A 1 199 ? -0.425 -32.404 -11.973 1.00 32.25 199 SER A CA 1
ATOM 1606 C C . SER A 1 199 ? -0.959 -33.832 -11.798 1.00 32.25 199 SER A C 1
ATOM 1608 O O . SER A 1 199 ? -0.223 -34.795 -12.011 1.00 32.25 199 SER A O 1
ATOM 1610 N N . ASP A 1 200 ? -2.262 -33.984 -11.540 1.00 33.47 200 ASP A N 1
ATOM 1611 C CA . ASP A 1 200 ? -2.921 -35.294 -11.456 1.00 33.47 200 ASP A CA 1
ATOM 1612 C C . ASP A 1 200 ? -3.014 -35.995 -12.822 1.00 33.47 200 ASP A C 1
ATOM 1614 O O . ASP A 1 200 ? -2.881 -37.216 -12.905 1.00 33.47 200 ASP A O 1
ATOM 1618 N N . LYS A 1 201 ? -3.151 -35.243 -13.925 1.00 36.28 201 LYS A N 1
ATOM 1619 C CA . LYS A 1 201 ? -3.094 -35.811 -15.286 1.00 36.28 201 LYS A CA 1
ATOM 1620 C C . LYS A 1 201 ? -1.697 -36.296 -15.683 1.00 36.28 201 LYS A C 1
ATOM 1622 O O . LYS A 1 201 ? -1.595 -37.257 -16.444 1.00 36.28 201 LYS A O 1
ATOM 1627 N N . LEU A 1 202 ? -0.633 -35.677 -15.167 1.00 35.84 202 LEU A N 1
ATOM 1628 C CA . LEU A 1 202 ? 0.745 -36.125 -15.405 1.00 35.84 202 LEU A CA 1
ATOM 1629 C C . LEU A 1 202 ? 1.127 -37.335 -14.536 1.00 35.84 202 LEU A C 1
ATOM 1631 O O . LEU A 1 202 ? 1.898 -38.181 -14.985 1.00 35.84 202 LEU A O 1
ATOM 1635 N N . LEU A 1 203 ? 0.545 -37.477 -13.340 1.00 36.88 203 LEU A N 1
ATOM 1636 C CA . LEU A 1 203 ? 0.751 -38.646 -12.475 1.00 36.88 203 LEU A CA 1
ATOM 1637 C C . LEU A 1 203 ? -0.076 -39.875 -12.897 1.00 36.88 203 LEU A C 1
ATOM 1639 O O . LEU A 1 203 ? 0.387 -41.003 -12.724 1.00 36.88 203 LEU A O 1
ATOM 1643 N N . PHE A 1 204 ? -1.243 -39.694 -13.528 1.00 34.06 204 PHE A N 1
ATOM 1644 C CA . PHE A 1 204 ? -2.058 -40.814 -14.027 1.00 34.06 204 PHE A CA 1
ATOM 1645 C C . PHE A 1 204 ? -1.579 -41.432 -15.351 1.00 34.06 204 PHE A C 1
ATOM 1647 O O . PHE A 1 204 ? -2.070 -42.493 -15.729 1.00 34.06 204 PHE A O 1
ATOM 1654 N N . SER A 1 205 ? -0.596 -40.838 -16.038 1.00 35.16 205 SER A N 1
ATOM 1655 C CA . SER A 1 205 ? -0.044 -41.409 -17.279 1.00 35.16 205 SER A CA 1
ATOM 1656 C C . SER A 1 205 ? 1.143 -42.369 -17.062 1.00 35.16 205 SER A C 1
ATOM 1658 O O . SER A 1 205 ? 1.700 -42.861 -18.042 1.00 35.16 205 SER A O 1
ATOM 1660 N N . SER A 1 206 ? 1.542 -42.644 -15.812 1.00 38.94 206 SER A N 1
ATOM 1661 C CA . SER A 1 206 ? 2.758 -43.419 -15.486 1.00 38.94 206 SER A CA 1
ATOM 1662 C C . SER A 1 206 ? 2.508 -44.837 -14.939 1.00 38.94 206 SER A C 1
ATOM 1664 O O . SER A 1 206 ? 3.399 -45.679 -14.992 1.00 38.94 206 SER A O 1
ATOM 1666 N N . ASN A 1 207 ? 1.297 -45.175 -14.484 1.00 32.22 207 ASN A N 1
ATOM 1667 C CA . ASN A 1 207 ? 1.026 -46.498 -13.905 1.00 32.22 207 ASN A CA 1
ATOM 1668 C C . ASN A 1 207 ? 0.117 -47.342 -14.801 1.00 32.22 207 ASN A C 1
ATOM 1670 O O . ASN A 1 207 ? -1.090 -47.424 -14.590 1.00 32.22 207 ASN A O 1
ATOM 1674 N N . ASN A 1 208 ? 0.724 -48.003 -15.789 1.00 33.56 208 ASN A N 1
ATOM 1675 C CA . ASN A 1 208 ? 0.113 -49.108 -16.524 1.00 33.56 208 ASN A CA 1
ATOM 1676 C C . ASN A 1 208 ? 0.698 -50.443 -16.021 1.00 33.56 208 ASN A C 1
ATOM 1678 O O . ASN A 1 208 ? 1.798 -50.811 -16.446 1.00 33.56 208 ASN A O 1
ATOM 1682 N N . PRO A 1 209 ? 0.018 -51.189 -15.129 1.00 34.78 209 PRO A N 1
ATOM 1683 C CA . PRO A 1 209 ? 0.371 -52.571 -14.873 1.00 34.78 209 PRO A CA 1
ATOM 1684 C C . PRO A 1 209 ? -0.320 -53.458 -15.914 1.00 34.78 209 PRO A C 1
ATOM 1686 O O . PRO A 1 209 ? -1.541 -53.591 -15.959 1.00 34.78 209 PRO A O 1
ATOM 1689 N N . ARG A 1 210 ? 0.505 -54.075 -16.762 1.00 38.09 210 ARG A N 1
ATOM 1690 C CA . ARG A 1 210 ? 0.121 -55.161 -17.667 1.00 38.09 210 ARG A CA 1
ATOM 1691 C C . ARG A 1 210 ? -0.456 -56.348 -16.879 1.00 38.09 210 ARG A C 1
ATOM 1693 O O . ARG A 1 210 ? 0.157 -56.791 -15.912 1.00 38.09 210 ARG A O 1
ATOM 1700 N N . GLY A 1 211 ? -1.550 -56.913 -17.383 1.00 32.47 211 GLY A N 1
ATOM 1701 C CA . GLY A 1 211 ? -2.071 -58.252 -17.063 1.00 32.47 211 GLY A CA 1
ATOM 1702 C C . GLY A 1 211 ? -3.437 -58.445 -17.736 1.00 32.47 211 GLY A C 1
ATOM 1703 O O . GLY A 1 211 ? -4.388 -57.806 -17.311 1.00 32.47 211 GLY A O 1
ATOM 1704 N N . HIS A 1 212 ? -3.480 -59.047 -18.939 1.00 35.00 212 HIS A N 1
ATOM 1705 C CA . HIS A 1 212 ? -3.979 -60.419 -19.229 1.00 35.00 212 HIS A CA 1
ATOM 1706 C C . HIS A 1 212 ? -5.507 -60.569 -19.025 1.00 35.00 212 HIS A C 1
ATOM 1708 O O . HIS A 1 212 ? -6.005 -60.183 -17.980 1.00 35.00 212 HIS A O 1
ATOM 1714 N N . CYS A 1 213 ? -6.357 -61.071 -19.933 1.00 30.50 213 CYS A N 1
ATOM 1715 C CA . CYS A 1 213 ? -6.298 -61.992 -21.091 1.00 30.50 213 CYS A CA 1
ATOM 1716 C C . CYS A 1 213 ? -7.327 -61.501 -22.164 1.00 30.50 213 CYS A C 1
ATOM 1718 O O . CYS A 1 213 ? -8.022 -60.529 -21.894 1.00 30.50 213 CYS A O 1
ATOM 1720 N N . ASN A 1 214 ? -7.554 -62.022 -23.376 1.00 30.81 214 ASN A N 1
ATOM 1721 C CA . ASN A 1 214 ? -7.512 -63.362 -23.969 1.00 30.81 214 ASN A CA 1
ATOM 1722 C C . ASN A 1 214 ? -7.525 -63.171 -25.505 1.00 30.81 214 ASN A C 1
ATOM 1724 O O . ASN A 1 214 ? -8.341 -62.393 -26.004 1.00 30.81 214 ASN A O 1
ATOM 1728 N N . GLU A 1 215 ? -6.670 -63.881 -26.237 1.00 36.50 215 GLU A N 1
ATOM 1729 C CA . GLU A 1 215 ? -6.824 -64.099 -27.680 1.00 36.50 215 GLU A CA 1
ATOM 1730 C C . GLU A 1 215 ? -7.500 -65.459 -27.867 1.00 36.50 215 GLU A C 1
ATOM 1732 O O . GLU A 1 215 ? -6.900 -66.482 -27.561 1.00 36.50 215 GLU A O 1
ATOM 1737 N N . ASP A 1 216 ? -8.735 -65.453 -28.365 1.00 37.62 216 ASP A N 1
ATOM 1738 C CA . ASP A 1 216 ? -9.360 -66.609 -29.005 1.00 37.62 216 ASP A CA 1
ATOM 1739 C C . ASP A 1 216 ? -9.780 -66.169 -30.409 1.00 37.62 216 ASP A C 1
ATOM 1741 O O . ASP A 1 216 ? -10.751 -65.427 -30.575 1.00 37.62 216 ASP A O 1
ATOM 1745 N N . LEU A 1 217 ? -9.033 -66.608 -31.423 1.00 37.56 217 LEU A N 1
ATOM 1746 C CA . LEU A 1 217 ? -9.519 -66.693 -32.797 1.00 37.56 217 LEU A CA 1
ATOM 1747 C C . LEU A 1 217 ? -8.721 -67.747 -33.580 1.00 37.56 217 LEU A C 1
ATOM 1749 O O . LEU A 1 217 ? -7.551 -67.540 -33.902 1.00 37.56 217 LEU A O 1
ATOM 1753 N N . ILE A 1 218 ? -9.481 -68.786 -33.959 1.00 38.88 218 ILE A N 1
ATOM 1754 C CA . ILE A 1 218 ? -9.242 -69.904 -34.895 1.00 38.88 218 ILE A CA 1
ATOM 1755 C C . ILE A 1 218 ? -8.703 -71.191 -34.263 1.00 38.88 218 ILE A C 1
ATOM 1757 O O . ILE A 1 218 ? -7.496 -71.277 -33.958 1.00 38.88 218 ILE A O 1
#

pLDDT: mean 75.04, std 21.91, range [30.5, 97.88]

InterPro domains:
  IPR010473 Formin, GTPase-binding domain [PF06371] (11-166)
  IPR010473 Formin, GTPase-binding domain [SM01140] (6-181)
  IPR011989 Armadillo-like helical [G3DSA:1.25.10.10] (11-201)
  IPR016024 Armadillo-type fold [SSF48371] (16-172)

Organism: Caenorhabditis brenneri (NCBI:txid135651)

Secondary structure (DSSP, 8-state):
------------HHHHHHHHHHHHHHTT--HHHHHHHHTS-HHHHHHHHHHHHTS----THHHHHHHHHHHHH----HHHHHHHHHHHHHHHHS-HHHHHHHHHTTHHHHHHHHHHHHTT-GGGHHHHHHHHHHHHHHHHSHHHHHHHHHTHHHHHHHHHHGGG-S-HHHHHHHHHHHHHHHH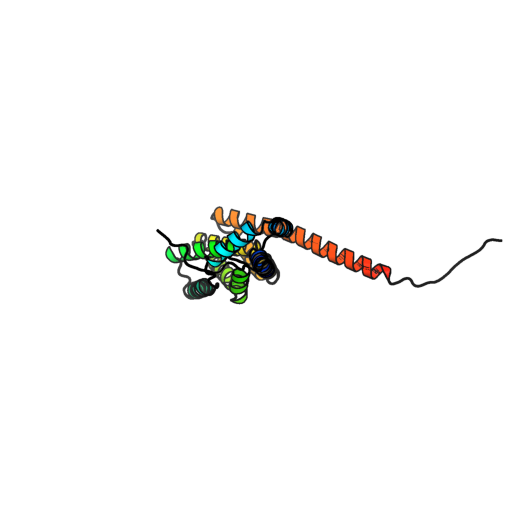HHHHHHHHHHHHHHHHHHHHTTS------------